Protein AF-A0A2G6SZA1-F1 (afdb_monomer)

Secondary structure (DSSP, 8-state):
-------------------------------SSSSSS---PPPPPPPHHHHHHHHHHHHHHHHHHHHHHTPPPEEEEE--TT-----EEEEEEEPPPEEEEEEEE-S-SSS-EEEEEEEEEEEEEEEESSHHHHHHPPP-GGGEEEEEEEEEEEEE-SS-EEEEEEEEEEE-TTS--EEEEEPHHHHHSPTTTS-GGGSPPPPP--

Radius of gyration: 32.8 Å; Cα contacts (8 Å, |Δi|>4): 343; chains: 1; bounding box: 54×87×88 Å

Structure (mmCIF, N/CA/C/O backbone):
data_AF-A0A2G6SZA1-F1
#
_entry.id   AF-A0A2G6SZA1-F1
#
loop_
_atom_site.group_PDB
_atom_site.id
_atom_site.type_symbol
_atom_site.label_atom_id
_atom_site.label_alt_id
_atom_site.label_comp_id
_atom_site.label_asym_id
_atom_site.label_entity_id
_atom_site.label_seq_id
_atom_site.pdbx_PDB_ins_code
_atom_site.Cartn_x
_atom_site.Cartn_y
_atom_site.Cartn_z
_atom_site.occupancy
_atom_site.B_iso_or_equiv
_atom_site.auth_seq_id
_atom_site.auth_comp_id
_atom_site.auth_asym_id
_atom_site.auth_atom_id
_atom_site.pdbx_PDB_model_num
ATOM 1 N N . MET A 1 1 ? -16.256 68.298 10.812 1.00 27.61 1 MET A N 1
ATOM 2 C CA . MET A 1 1 ? -15.999 69.488 11.655 1.00 27.61 1 MET A CA 1
ATOM 3 C C . MET A 1 1 ? -16.292 69.130 13.111 1.00 27.61 1 MET A C 1
ATOM 5 O O . MET A 1 1 ? -17.053 68.195 13.317 1.00 27.61 1 MET A O 1
ATOM 9 N N . PRO A 1 2 ? -15.573 69.730 14.071 1.00 44.62 2 PRO A N 1
ATOM 10 C CA . PRO A 1 2 ? -14.684 69.036 15.014 1.00 44.62 2 PRO A CA 1
ATOM 11 C C . PRO A 1 2 ? -15.243 68.959 16.444 1.00 44.62 2 PRO A C 1
ATOM 13 O O . PRO A 1 2 ? -16.213 69.637 16.746 1.00 44.62 2 PRO A O 1
ATOM 16 N N . ALA A 1 3 ? -14.574 68.210 17.325 1.00 38.03 3 ALA A N 1
ATOM 17 C CA . ALA A 1 3 ? -14.340 68.565 18.738 1.00 38.03 3 ALA A CA 1
ATOM 18 C C . ALA A 1 3 ? -13.504 67.436 19.372 1.00 38.03 3 ALA A C 1
ATOM 20 O O . ALA A 1 3 ? -13.953 66.303 19.470 1.00 38.03 3 ALA A O 1
ATOM 21 N N . HIS A 1 4 ? -12.196 67.625 19.525 1.00 38.88 4 HIS A N 1
ATOM 22 C CA . HIS A 1 4 ? -11.539 68.221 20.699 1.00 38.88 4 HIS A CA 1
ATOM 23 C C . HIS A 1 4 ? -11.025 67.159 21.677 1.00 38.88 4 HIS A C 1
ATOM 25 O O . HIS A 1 4 ? -11.716 66.675 22.565 1.00 38.88 4 HIS A O 1
ATOM 31 N N . SER A 1 5 ? -9.745 66.851 21.468 1.00 37.84 5 SER A N 1
ATOM 32 C CA . SER A 1 5 ? -8.804 66.410 22.489 1.00 37.84 5 SER A CA 1
ATOM 33 C C . SER A 1 5 ? -8.576 67.544 23.495 1.00 37.84 5 SER A C 1
ATOM 35 O O . SER A 1 5 ? -8.481 68.705 23.091 1.00 37.84 5 SER A O 1
ATOM 37 N N . GLY A 1 6 ? -8.465 67.217 24.783 1.00 34.84 6 GLY A N 1
ATOM 38 C CA . GLY A 1 6 ? -8.154 68.192 25.825 1.00 34.84 6 GLY A CA 1
ATOM 39 C C . GLY A 1 6 ? -7.902 67.569 27.200 1.00 34.84 6 GLY A C 1
ATOM 40 O O . GLY A 1 6 ? -8.841 67.383 27.958 1.00 34.84 6 GLY A O 1
ATOM 41 N N . ASN A 1 7 ? -6.620 67.288 27.474 1.00 35.19 7 ASN A N 1
ATOM 42 C CA . ASN A 1 7 ? -5.862 67.517 28.722 1.00 35.19 7 ASN A CA 1
ATOM 43 C C . ASN A 1 7 ? -6.462 67.088 30.085 1.00 35.19 7 ASN A C 1
ATOM 45 O O . ASN A 1 7 ? -7.456 67.639 30.529 1.00 35.19 7 ASN A O 1
ATOM 49 N N . ALA A 1 8 ? -5.868 66.103 30.785 1.00 40.34 8 ALA A N 1
ATOM 50 C CA . ALA A 1 8 ? -4.711 66.222 31.717 1.00 40.34 8 ALA A CA 1
ATOM 51 C C . ALA A 1 8 ? -5.152 66.575 33.167 1.00 40.34 8 ALA A C 1
ATOM 53 O O . ALA A 1 8 ? -6.243 67.100 33.336 1.00 40.34 8 ALA A O 1
ATOM 54 N N . PRO A 1 9 ? -4.319 66.462 34.224 1.00 49.59 9 PRO A N 1
ATOM 55 C CA . PRO A 1 9 ? -3.311 65.455 34.580 1.00 49.59 9 PRO A CA 1
ATOM 56 C C . PRO A 1 9 ? -3.374 65.013 36.077 1.00 49.59 9 PRO A C 1
ATOM 58 O O . PRO A 1 9 ? -4.057 65.601 36.902 1.00 49.59 9 PRO A O 1
ATOM 61 N N . MET A 1 10 ? -2.502 64.051 36.412 1.00 31.61 10 MET A N 1
ATOM 62 C CA . MET A 1 10 ? -1.660 63.958 37.627 1.00 31.61 10 MET A CA 1
ATOM 63 C C . MET A 1 10 ? -2.211 63.709 39.050 1.00 31.61 10 MET A C 1
ATOM 65 O O . MET A 1 10 ? -3.086 64.397 39.555 1.00 31.61 10 MET A O 1
ATOM 69 N N . ARG A 1 11 ? -1.386 62.896 39.748 1.00 34.88 11 ARG A N 1
ATOM 70 C CA . ARG A 1 11 ? -1.116 62.810 41.204 1.00 34.88 11 ARG A CA 1
ATOM 71 C C . ARG A 1 11 ? -2.189 62.115 42.050 1.00 34.88 11 ARG A C 1
ATOM 73 O O . ARG A 1 11 ? -3.367 62.242 41.800 1.00 34.88 11 ARG A O 1
ATOM 80 N N . SER A 1 12 ? -1.876 61.410 43.134 1.00 34.00 12 SER A N 1
ATOM 81 C CA . SER A 1 12 ? -0.632 60.955 43.768 1.00 34.00 12 SER A CA 1
ATOM 82 C C . SER A 1 12 ? -1.049 60.142 45.009 1.00 34.00 12 SER A C 1
ATOM 84 O O . SER A 1 12 ? -2.108 60.386 45.576 1.00 34.00 12 SER A O 1
ATOM 86 N N . THR A 1 13 ? -0.135 59.292 45.488 1.00 40.12 13 THR A N 1
ATOM 87 C CA . THR A 1 13 ? 0.068 58.895 46.903 1.00 40.12 13 THR A CA 1
ATOM 88 C C . THR A 1 13 ? -0.900 57.925 47.608 1.00 40.12 13 THR A C 1
ATOM 90 O O . THR A 1 13 ? -1.965 58.286 48.082 1.00 40.12 13 THR A O 1
ATOM 93 N N . ARG A 1 14 ? -0.396 56.686 47.749 1.00 33.25 14 ARG A N 1
ATOM 94 C CA . ARG A 1 14 ? -0.194 55.869 48.977 1.00 33.25 14 ARG A CA 1
ATOM 95 C C . ARG A 1 14 ? -1.170 56.014 50.176 1.00 33.25 14 ARG A C 1
ATOM 97 O O . ARG A 1 14 ? -1.208 57.057 50.810 1.00 33.25 14 ARG A O 1
ATOM 104 N N . ARG A 1 15 ? -1.785 54.858 50.521 1.00 37.50 15 ARG A N 1
ATOM 105 C CA . ARG A 1 15 ? -2.070 54.198 51.842 1.00 37.50 15 ARG A CA 1
ATOM 106 C C . ARG A 1 15 ? -1.621 54.932 53.131 1.00 37.50 15 ARG A C 1
ATOM 108 O O . ARG A 1 15 ? -0.552 55.535 53.069 1.00 37.50 15 ARG A O 1
ATOM 115 N N . PRO A 1 16 ? -2.230 54.713 54.334 1.00 46.69 16 PRO A N 1
ATOM 116 C CA . PRO A 1 16 ? -2.748 53.432 54.875 1.00 46.69 16 PRO A CA 1
ATOM 117 C C . PRO A 1 16 ? -4.018 53.608 55.783 1.00 46.69 16 PRO A C 1
ATOM 119 O O . PRO A 1 16 ? -4.878 54.389 55.401 1.00 46.69 16 PRO A O 1
ATOM 122 N N . PRO A 1 17 ? -4.211 52.876 56.906 1.00 53.16 17 PRO A N 1
ATOM 123 C CA . PRO A 1 17 ? -5.008 51.650 57.037 1.00 53.16 17 PRO A CA 1
ATOM 124 C C . PRO A 1 17 ? -6.225 51.820 57.983 1.00 53.16 17 PRO A C 1
ATOM 126 O O . PRO A 1 17 ? -6.378 52.867 58.592 1.00 53.16 17 PRO A O 1
ATOM 129 N N . HIS A 1 18 ? -7.073 50.790 58.117 1.00 35.56 18 HIS A N 1
ATOM 130 C CA . HIS A 1 18 ? -7.593 50.248 59.393 1.00 35.56 18 HIS A CA 1
ATOM 131 C C . HIS A 1 18 ? -8.855 49.384 59.195 1.00 35.56 18 HIS A C 1
ATOM 133 O O . HIS A 1 18 ? -9.844 49.790 58.593 1.00 35.56 18 HIS A O 1
ATOM 139 N N . SER A 1 19 ? -8.758 48.163 59.731 1.00 35.56 19 SER A N 1
ATOM 140 C CA . SER A 1 19 ? -9.790 47.326 60.364 1.00 35.56 19 SER A CA 1
ATOM 141 C C . SER A 1 19 ? -10.932 48.133 61.011 1.00 35.56 19 SER A C 1
ATOM 143 O O . SER A 1 19 ? -10.689 49.233 61.482 1.00 35.56 19 SER A O 1
ATOM 145 N N . ALA A 1 20 ? -12.160 47.666 61.223 1.00 39.06 20 ALA A N 1
ATOM 146 C CA . ALA A 1 20 ? -12.867 46.408 61.002 1.00 39.06 20 ALA A CA 1
ATOM 147 C C . ALA A 1 20 ? -14.354 46.652 61.357 1.00 39.06 20 ALA A C 1
ATOM 149 O O . ALA A 1 20 ? -14.631 47.549 62.144 1.00 39.06 20 ALA A O 1
ATOM 150 N N . LEU A 1 21 ? -15.240 45.780 60.843 1.00 38.31 21 LEU A N 1
ATOM 151 C CA . LEU A 1 21 ? -16.626 45.484 61.270 1.00 38.31 21 LEU A CA 1
ATOM 152 C C . LEU A 1 21 ? -1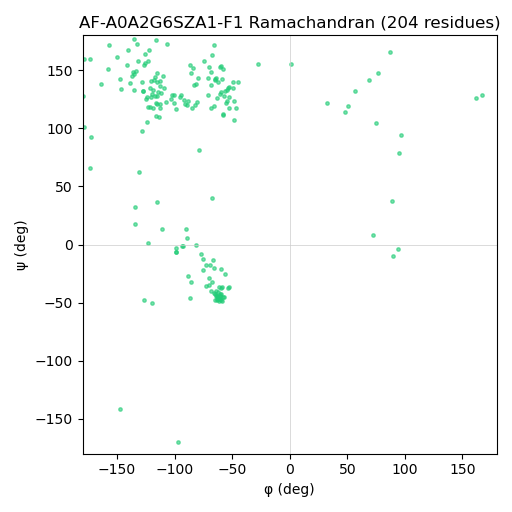7.613 46.678 61.311 1.00 38.31 21 LEU A C 1
ATOM 154 O O . LEU A 1 21 ? -17.377 47.699 61.936 1.00 38.31 21 LEU A O 1
ATOM 158 N N . THR A 1 22 ? -18.824 46.587 60.751 1.00 39.25 22 THR A N 1
ATOM 159 C CA . THR A 1 22 ? -19.964 45.914 61.405 1.00 39.25 22 THR A CA 1
ATOM 160 C C . THR A 1 22 ? -21.202 45.982 60.475 1.00 39.25 22 THR A C 1
ATOM 162 O O . THR A 1 22 ? -21.558 47.064 60.031 1.00 39.25 22 THR A O 1
ATOM 165 N N . ILE A 1 23 ? -21.820 44.818 60.211 1.00 40.03 23 ILE A N 1
ATOM 166 C CA . ILE A 1 23 ? -23.268 44.509 60.055 1.00 40.03 23 ILE A CA 1
ATOM 167 C C . ILE A 1 23 ? -24.133 45.367 59.099 1.00 40.03 23 ILE A C 1
ATOM 169 O O . ILE A 1 23 ? -24.415 46.522 59.378 1.00 40.03 23 ILE A O 1
ATOM 173 N N . ALA A 1 24 ? -24.722 44.734 58.074 1.00 40.16 24 ALA A N 1
ATOM 174 C CA . ALA A 1 24 ? -26.174 44.465 58.008 1.00 40.16 24 ALA A CA 1
ATOM 175 C C . ALA A 1 24 ? -26.621 44.031 56.599 1.00 40.16 24 ALA A C 1
ATOM 177 O O . ALA A 1 24 ? -26.377 44.685 55.593 1.00 40.16 24 ALA A O 1
ATOM 178 N N . THR A 1 25 ? -27.328 42.911 56.589 1.00 46.88 25 THR A N 1
ATOM 179 C CA . THR A 1 25 ? -28.094 42.251 55.528 1.00 46.88 25 THR A CA 1
ATOM 180 C C . THR A 1 25 ? -29.005 43.148 54.683 1.00 46.88 25 THR A C 1
ATOM 182 O O . THR A 1 25 ? -29.781 43.922 55.233 1.00 46.88 25 THR A O 1
ATOM 185 N N . THR A 1 26 ? -29.061 42.901 53.369 1.00 40.41 26 THR A N 1
ATOM 186 C CA . THR A 1 26 ? -30.326 42.799 52.606 1.00 40.41 26 THR A CA 1
ATOM 187 C C . THR A 1 26 ? -30.093 42.128 51.249 1.00 40.41 26 THR A C 1
ATOM 189 O O . THR A 1 26 ? -29.077 42.326 50.591 1.00 40.41 26 THR A O 1
ATOM 192 N N . ALA A 1 27 ? -31.020 41.245 50.894 1.00 41.78 27 ALA A N 1
ATOM 193 C CA . ALA A 1 27 ? -30.939 40.301 49.794 1.00 41.78 27 ALA A CA 1
ATOM 194 C C . ALA A 1 27 ? -31.039 40.952 48.408 1.00 41.78 27 ALA A C 1
ATOM 196 O O . ALA A 1 27 ? -31.896 41.802 48.182 1.00 41.78 27 ALA A O 1
ATOM 197 N N . VAL A 1 28 ? -30.276 40.421 47.450 1.00 43.88 28 VAL A N 1
ATOM 198 C CA . VAL A 1 28 ? -30.713 40.334 46.052 1.00 43.88 28 VAL A CA 1
ATOM 199 C C . VAL A 1 28 ? -30.516 38.888 45.608 1.00 43.88 28 VAL A C 1
ATOM 201 O O . VAL A 1 28 ? -29.414 38.441 45.294 1.00 43.88 28 VAL A O 1
ATOM 204 N N . LEU A 1 29 ? -31.617 38.136 45.658 1.00 48.47 29 LEU A N 1
ATOM 205 C CA . LEU A 1 29 ? -31.803 36.944 44.841 1.00 48.47 29 LEU A CA 1
ATOM 206 C C . LEU A 1 29 ? -31.679 37.335 43.360 1.00 48.47 29 LEU A C 1
ATOM 208 O O . LEU A 1 29 ? -32.104 38.419 42.977 1.00 48.47 29 LEU A O 1
ATOM 212 N N . ALA A 1 30 ? -31.229 36.369 42.558 1.00 46.69 30 ALA A N 1
ATOM 213 C CA . ALA A 1 30 ? -31.145 36.363 41.094 1.00 46.69 30 ALA A CA 1
ATOM 214 C C . ALA A 1 30 ? -29.794 36.786 40.498 1.00 46.69 30 ALA A C 1
ATOM 216 O O . ALA A 1 30 ? -29.644 37.879 39.972 1.00 46.69 30 ALA A O 1
ATOM 217 N N . CYS A 1 31 ? -28.836 35.851 40.508 1.00 36.78 31 CYS A N 1
ATOM 218 C CA . CYS A 1 31 ? -27.976 35.534 39.353 1.00 36.78 31 CYS A CA 1
ATOM 219 C C . CYS A 1 31 ? -27.094 34.307 39.660 1.00 36.78 31 CYS A C 1
ATOM 221 O O . CYS A 1 31 ? -25.878 34.405 39.766 1.00 36.78 31 CYS A O 1
ATOM 223 N N . ALA A 1 32 ? -27.697 33.125 39.825 1.00 45.72 32 ALA A N 1
ATOM 224 C CA . ALA A 1 32 ? -26.942 31.863 39.890 1.00 45.72 32 ALA A CA 1
ATOM 225 C C . ALA A 1 32 ? -27.553 30.745 39.022 1.00 45.72 32 ALA A C 1
ATOM 227 O O . ALA A 1 32 ? -27.226 29.577 39.197 1.00 45.72 32 ALA A O 1
ATOM 228 N N . ALA A 1 33 ? -28.421 31.093 38.064 1.00 48.50 33 ALA A N 1
ATOM 229 C CA . ALA A 1 33 ? -29.080 30.133 37.170 1.00 48.50 33 ALA A CA 1
ATOM 230 C C . ALA A 1 33 ? -28.610 30.210 35.701 1.00 48.50 33 ALA A C 1
ATOM 232 O O . ALA A 1 33 ? -29.246 29.627 34.832 1.00 48.50 33 ALA A O 1
ATOM 233 N N . LEU A 1 34 ? -27.506 30.908 35.399 1.00 44.47 34 LEU A N 1
ATOM 234 C CA . LEU A 1 34 ? -27.018 31.080 34.015 1.00 44.47 34 LEU A CA 1
ATOM 235 C C . LEU A 1 34 ? -25.578 30.596 33.770 1.00 44.47 34 LEU A C 1
ATOM 237 O O . LEU A 1 34 ? -25.109 30.639 32.639 1.00 44.47 34 LEU A O 1
ATOM 241 N N . ALA A 1 35 ? -24.889 30.053 34.780 1.00 43.38 35 ALA A N 1
ATOM 242 C CA . ALA A 1 35 ? -23.540 29.495 34.606 1.00 43.38 35 ALA A CA 1
ATOM 243 C C . ALA A 1 35 ? -23.516 27.975 34.328 1.00 43.38 35 ALA A C 1
ATOM 245 O O . ALA A 1 35 ? -22.446 27.407 34.127 1.00 43.38 35 ALA A O 1
ATOM 246 N N . ALA A 1 36 ? -24.676 27.305 34.302 1.00 43.81 36 ALA A N 1
ATOM 247 C CA . ALA A 1 36 ? -24.765 25.852 34.112 1.00 43.81 36 ALA A CA 1
ATOM 248 C C . ALA A 1 36 ? -25.093 25.405 32.671 1.00 43.81 36 ALA A C 1
ATOM 250 O O . ALA A 1 36 ? -25.035 24.212 32.396 1.00 43.81 36 ALA A O 1
ATOM 251 N N . CYS A 1 37 ? -25.401 26.322 31.743 1.00 43.19 37 CYS A N 1
ATOM 252 C CA . CYS A 1 37 ? -25.794 25.959 30.368 1.00 43.19 37 CYS A CA 1
ATOM 253 C C . CYS A 1 37 ? -24.678 26.055 29.314 1.00 43.19 37 CYS A C 1
ATOM 255 O O . CYS A 1 37 ? -24.882 25.587 28.203 1.00 43.19 37 CYS A O 1
ATOM 257 N N . ASN A 1 38 ? -23.487 26.566 29.649 1.00 44.72 38 ASN A N 1
ATOM 258 C CA . ASN A 1 38 ? -22.348 26.626 28.717 1.00 44.72 38 ASN A CA 1
ATOM 259 C C . ASN A 1 38 ? -21.168 25.764 29.172 1.00 44.72 38 ASN A C 1
ATOM 261 O O . ASN A 1 38 ? -20.003 26.109 28.972 1.00 44.72 38 ASN A O 1
ATOM 265 N N . LYS A 1 39 ? -21.454 24.605 29.771 1.00 44.44 39 LYS A N 1
ATOM 266 C CA . LYS A 1 39 ? -20.441 23.559 29.878 1.00 44.44 39 LYS A CA 1
ATOM 267 C C . LYS A 1 39 ? -20.378 22.875 28.517 1.00 44.44 39 LYS A C 1
ATOM 269 O O . LYS A 1 39 ? -20.994 21.836 28.310 1.00 44.44 39 LYS A O 1
ATOM 274 N N . THR A 1 40 ? -19.650 23.485 27.579 1.00 48.41 40 THR A N 1
ATOM 275 C CA . THR A 1 40 ? -19.033 22.725 26.491 1.00 48.41 40 THR A CA 1
ATOM 276 C C . THR A 1 40 ? -18.336 21.566 27.180 1.00 48.41 40 THR A C 1
ATOM 278 O O . THR A 1 40 ? -17.388 21.784 27.939 1.00 48.41 40 THR A O 1
ATOM 281 N N . ALA A 1 41 ? -18.901 20.366 27.047 1.00 47.91 41 ALA A N 1
ATOM 282 C CA . ALA A 1 41 ? -18.306 19.173 27.609 1.00 47.91 41 ALA A CA 1
ATOM 283 C C . ALA A 1 41 ? -16.870 19.147 27.089 1.00 47.91 41 ALA A C 1
ATOM 285 O O . ALA A 1 41 ? -16.647 19.153 25.876 1.00 47.91 41 ALA A O 1
ATOM 286 N N . ALA A 1 42 ? -15.900 19.217 28.003 1.00 57.09 42 ALA A N 1
ATOM 287 C CA . ALA A 1 42 ? -14.526 18.922 27.645 1.00 57.09 42 ALA A CA 1
ATOM 288 C C . ALA A 1 42 ? -14.543 17.579 26.896 1.00 57.09 42 ALA A C 1
ATOM 290 O O . ALA A 1 42 ? -15.326 16.709 27.302 1.00 57.09 42 ALA A O 1
ATOM 291 N N . PRO A 1 43 ? -13.753 17.410 25.818 1.00 49.34 43 PRO A N 1
ATOM 292 C CA . PRO A 1 43 ? -13.685 16.140 25.113 1.00 49.34 43 PRO A CA 1
ATOM 293 C C . PRO A 1 43 ? -13.521 15.034 26.150 1.00 49.34 43 PRO A C 1
ATOM 295 O O . PRO A 1 43 ? -12.582 15.067 26.949 1.00 49.34 43 PRO A O 1
ATOM 298 N N . SER A 1 44 ? -14.495 14.129 26.218 1.00 59.81 44 SER A N 1
ATOM 299 C CA . SER A 1 44 ? -14.449 12.996 27.134 1.00 59.81 44 SER A CA 1
ATOM 300 C C . SER A 1 44 ? -13.121 12.282 26.916 1.00 59.81 44 SER A C 1
ATOM 302 O O . SER A 1 44 ? -12.791 11.971 25.768 1.00 59.81 44 SER A O 1
ATOM 304 N N . GLN A 1 45 ? -12.349 12.068 27.989 1.00 59.31 45 GLN A N 1
ATOM 305 C CA . GLN A 1 45 ? -11.095 11.321 27.895 1.00 59.31 45 GLN A CA 1
ATOM 306 C C . GLN A 1 45 ? -11.347 10.014 27.132 1.00 59.31 45 GLN A C 1
ATOM 308 O O . GLN A 1 45 ? -12.356 9.351 27.405 1.00 59.31 45 GLN A O 1
ATOM 313 N N . PRO A 1 46 ? -10.470 9.646 26.179 1.00 72.38 46 PRO A N 1
ATOM 314 C CA . PRO A 1 46 ? -10.599 8.385 25.472 1.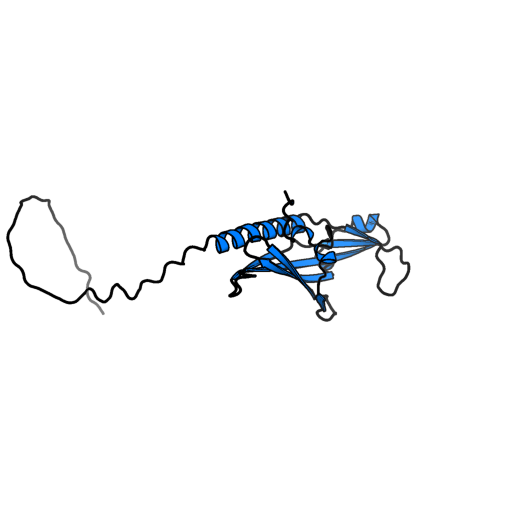00 72.38 46 PRO A CA 1
ATOM 315 C C . PRO A 1 46 ? -10.707 7.250 26.485 1.00 72.38 46 PRO A C 1
ATOM 317 O O . PRO A 1 46 ? -9.968 7.210 27.471 1.00 72.38 46 PRO A O 1
ATOM 320 N N . THR A 1 47 ? -11.630 6.318 26.255 1.00 84.88 47 THR A N 1
ATOM 321 C CA . THR A 1 47 ? -11.658 5.090 27.052 1.00 84.88 47 THR A CA 1
ATOM 322 C C . THR A 1 47 ? -10.326 4.357 26.879 1.00 84.88 47 THR A C 1
ATOM 324 O O . THR A 1 47 ? -9.677 4.482 25.839 1.00 84.88 47 THR A O 1
ATOM 327 N N . ALA A 1 48 ? -9.914 3.557 27.867 1.00 87.31 48 ALA A N 1
ATOM 328 C CA . ALA A 1 48 ? -8.681 2.770 27.757 1.00 87.31 48 ALA A CA 1
ATOM 329 C C . ALA A 1 48 ? -8.655 1.914 26.473 1.00 87.31 48 ALA A C 1
ATOM 331 O O . ALA A 1 48 ? -7.626 1.819 25.810 1.00 87.31 48 ALA A O 1
ATOM 332 N N . ALA A 1 49 ? -9.813 1.377 26.072 1.00 86.31 49 ALA A N 1
ATOM 333 C CA . ALA A 1 49 ? -9.975 0.633 24.826 1.00 86.31 49 ALA A CA 1
ATOM 334 C C . ALA A 1 49 ? -9.774 1.506 23.573 1.00 86.31 49 ALA A C 1
ATOM 336 O O . ALA A 1 49 ? -9.116 1.071 22.632 1.00 86.31 49 ALA A O 1
ATOM 337 N N . ALA A 1 50 ? -10.300 2.737 23.558 1.00 91.50 50 ALA A N 1
ATOM 338 C CA . ALA A 1 50 ? -10.083 3.673 22.455 1.00 91.50 50 ALA A CA 1
ATOM 339 C C . ALA A 1 50 ? -8.610 4.079 22.349 1.00 91.50 50 ALA A C 1
ATOM 341 O O . ALA A 1 50 ? -8.063 4.105 21.249 1.00 91.50 50 ALA A O 1
ATOM 342 N N . GLN A 1 51 ? -7.951 4.353 23.476 1.00 93.56 51 GLN A N 1
ATOM 343 C CA . GLN A 1 51 ? -6.527 4.680 23.489 1.00 93.56 51 GLN A CA 1
ATOM 344 C C . GLN A 1 51 ? -5.690 3.512 22.947 1.00 93.56 51 GLN A C 1
ATOM 346 O O . GLN A 1 51 ? -4.909 3.692 22.017 1.00 93.56 51 GLN A O 1
ATOM 351 N N . GLN A 1 52 ? -5.936 2.296 23.442 1.00 93.38 52 GLN A N 1
ATOM 352 C CA . GLN A 1 52 ? -5.263 1.088 22.969 1.00 93.38 52 GLN A CA 1
ATOM 353 C C . GLN A 1 52 ? -5.468 0.857 21.466 1.00 93.38 52 GLN A C 1
ATOM 355 O O . GLN A 1 52 ? -4.509 0.540 20.758 1.00 93.38 52 GLN A O 1
ATOM 360 N N . ALA A 1 53 ? -6.699 1.001 20.965 1.00 95.31 53 ALA A N 1
ATOM 361 C CA . ALA A 1 53 ? -6.996 0.831 19.547 1.00 95.31 53 ALA A CA 1
ATOM 362 C C . ALA A 1 53 ? -6.209 1.840 18.696 1.00 95.31 53 ALA A C 1
ATOM 364 O O . ALA A 1 53 ? -5.554 1.442 17.734 1.00 95.31 53 ALA A O 1
ATOM 365 N N . ASN A 1 54 ? -6.208 3.120 19.082 1.00 96.31 54 ASN A N 1
ATOM 366 C CA . ASN A 1 54 ? -5.481 4.171 18.367 1.00 96.31 54 ASN A CA 1
ATOM 367 C C . ASN A 1 54 ? -3.961 3.948 18.383 1.00 96.31 54 ASN A C 1
ATOM 369 O O . ASN A 1 54 ? -3.340 3.975 17.322 1.00 96.31 54 ASN A O 1
ATOM 373 N N . ASP A 1 55 ? -3.369 3.662 19.544 1.00 95.94 55 ASP A N 1
ATOM 374 C CA . ASP A 1 55 ? -1.917 3.474 19.673 1.00 95.94 55 ASP A CA 1
ATOM 375 C C . ASP A 1 55 ? -1.435 2.250 18.883 1.00 95.94 55 ASP A C 1
ATOM 377 O O . ASP A 1 55 ? -0.459 2.311 18.130 1.00 95.94 55 ASP A O 1
ATOM 381 N N . SER A 1 56 ? -2.160 1.132 18.988 1.00 96.38 56 SER A N 1
ATOM 382 C CA . SER A 1 56 ? -1.831 -0.079 18.230 1.00 96.38 56 SER A CA 1
ATOM 383 C C . SER A 1 56 ? -2.047 0.093 16.721 1.00 96.38 56 SER A C 1
ATOM 385 O O . SER A 1 56 ? -1.273 -0.451 15.932 1.00 96.38 56 SER A O 1
ATOM 387 N N . PHE A 1 57 ? -3.029 0.891 16.287 1.00 97.88 57 PHE A N 1
ATOM 388 C CA . PHE A 1 57 ? -3.220 1.194 14.865 1.00 97.88 57 PHE A CA 1
ATOM 389 C C . PHE A 1 57 ? -2.153 2.149 14.319 1.00 97.88 57 PHE A C 1
ATOM 391 O O . PHE A 1 57 ? -1.694 1.999 13.182 1.00 97.88 57 PHE A O 1
ATOM 398 N N . ALA A 1 58 ? -1.701 3.103 15.134 1.00 97.75 58 ALA A N 1
ATOM 399 C CA . ALA A 1 58 ? -0.581 3.975 14.799 1.00 97.75 58 ALA A CA 1
ATOM 400 C C . ALA A 1 58 ? 0.714 3.171 14.593 1.00 97.75 58 ALA A C 1
ATOM 402 O O . ALA A 1 58 ? 1.480 3.466 13.671 1.00 97.75 58 ALA A O 1
ATOM 403 N N . ALA A 1 59 ? 0.929 2.105 15.373 1.00 97.19 59 ALA A N 1
ATOM 404 C CA . ALA A 1 59 ? 2.048 1.186 15.169 1.00 97.19 59 ALA A CA 1
ATOM 405 C C . ALA A 1 59 ? 1.966 0.459 13.811 1.00 97.19 59 ALA A C 1
ATOM 407 O O . ALA A 1 59 ? 2.955 0.428 13.079 1.00 97.19 59 ALA A O 1
ATOM 408 N N . ILE A 1 60 ? 0.783 -0.039 13.422 1.00 97.81 60 ILE A N 1
ATOM 409 C CA . ILE A 1 60 ? 0.558 -0.651 12.094 1.00 97.81 60 ILE A CA 1
ATOM 410 C C . ILE A 1 60 ? 0.834 0.364 10.981 1.00 97.81 60 ILE A C 1
ATOM 412 O O . ILE A 1 60 ? 1.515 0.064 10.004 1.00 97.81 60 ILE A O 1
ATOM 416 N N . THR A 1 61 ? 0.348 1.593 11.142 1.00 98.06 61 THR A N 1
ATOM 417 C CA . THR A 1 61 ? 0.540 2.669 10.159 1.00 98.06 61 THR A CA 1
ATOM 418 C C . THR A 1 61 ? 2.016 3.044 10.013 1.00 98.06 61 THR A C 1
ATOM 420 O O . THR A 1 61 ? 2.500 3.264 8.900 1.00 98.06 61 THR A O 1
ATOM 423 N N . THR A 1 62 ? 2.752 3.078 11.124 1.00 98.00 62 THR A N 1
ATOM 424 C CA . THR A 1 62 ? 4.192 3.355 11.137 1.00 98.00 62 THR A CA 1
ATOM 425 C C . THR A 1 62 ? 4.963 2.256 10.413 1.00 98.00 62 THR A C 1
ATOM 427 O O . THR A 1 62 ? 5.755 2.559 9.521 1.00 98.00 62 THR A O 1
ATOM 430 N N . ALA A 1 63 ? 4.677 0.988 10.724 1.00 96.75 63 ALA A N 1
ATOM 431 C CA . ALA A 1 63 ? 5.279 -0.156 10.045 1.00 96.75 63 ALA A CA 1
ATOM 432 C C . ALA A 1 63 ? 4.967 -0.154 8.538 1.00 96.75 63 ALA A C 1
ATOM 434 O O . ALA A 1 63 ? 5.866 -0.341 7.719 1.00 96.75 63 ALA A O 1
ATOM 435 N N . CYS A 1 64 ? 3.722 0.156 8.163 1.00 96.94 64 CYS A N 1
ATOM 436 C CA . CYS A 1 64 ? 3.301 0.289 6.769 1.00 96.94 64 CYS A CA 1
ATOM 437 C C . CYS A 1 64 ? 4.108 1.372 6.047 1.00 96.94 64 CYS A C 1
ATOM 439 O O . CYS A 1 64 ? 4.662 1.138 4.975 1.00 96.94 64 CYS A O 1
ATOM 441 N N . THR A 1 65 ? 4.233 2.549 6.662 1.00 96.75 65 THR A N 1
ATOM 442 C CA . THR A 1 65 ? 4.981 3.680 6.102 1.00 96.75 65 THR A CA 1
ATOM 443 C C . THR A 1 65 ? 6.456 3.332 5.909 1.00 96.75 65 THR A C 1
ATOM 445 O O . THR A 1 65 ? 7.002 3.565 4.833 1.00 96.75 65 THR A O 1
ATOM 448 N N . GLN A 1 66 ? 7.092 2.726 6.915 1.00 95.56 66 GLN A N 1
ATOM 449 C CA . GLN A 1 66 ? 8.494 2.304 6.849 1.00 95.56 66 GLN A CA 1
ATOM 450 C C . GLN A 1 66 ? 8.721 1.248 5.765 1.00 95.56 66 GLN A C 1
ATOM 452 O O . GLN A 1 66 ? 9.644 1.373 4.964 1.00 95.56 66 GLN A O 1
ATOM 457 N N . PHE A 1 67 ? 7.847 0.244 5.693 1.00 95.19 67 PHE A N 1
ATOM 458 C CA . PHE A 1 67 ? 7.912 -0.802 4.679 1.00 95.19 67 PHE A CA 1
ATOM 459 C C . PHE A 1 67 ? 7.789 -0.231 3.262 1.00 95.19 67 PHE A C 1
ATOM 461 O O . PHE A 1 67 ? 8.561 -0.594 2.378 1.00 95.19 67 PHE A O 1
ATOM 468 N N . LEU A 1 68 ? 6.849 0.693 3.042 1.00 94.81 68 LEU A N 1
ATOM 469 C CA . LEU A 1 68 ? 6.648 1.316 1.734 1.00 94.81 68 LEU A CA 1
ATOM 470 C C . LEU A 1 68 ? 7.793 2.255 1.348 1.00 94.81 68 LEU A C 1
ATOM 472 O O . LEU A 1 68 ? 8.126 2.319 0.165 1.00 94.81 68 LEU A O 1
ATOM 476 N N . ALA A 1 69 ? 8.387 2.955 2.319 1.00 93.06 69 ALA A N 1
ATOM 477 C CA . ALA A 1 69 ? 9.551 3.814 2.115 1.00 93.06 69 ALA A CA 1
ATOM 478 C C . ALA A 1 69 ? 10.828 3.016 1.805 1.00 93.06 69 ALA A C 1
ATOM 480 O O . ALA A 1 69 ? 11.689 3.506 1.081 1.00 93.06 69 ALA A O 1
ATOM 481 N N . ALA A 1 70 ? 10.932 1.784 2.309 1.00 92.56 70 ALA A N 1
ATOM 482 C CA . ALA A 1 70 ? 12.038 0.873 2.027 1.00 92.56 70 ALA A CA 1
ATOM 483 C C . ALA A 1 70 ? 11.897 0.123 0.686 1.00 92.56 70 ALA A C 1
ATOM 485 O O . ALA A 1 70 ? 12.764 -0.680 0.344 1.00 92.56 70 ALA A O 1
ATOM 486 N N . ARG A 1 71 ? 10.815 0.338 -0.081 1.00 91.62 71 ARG A N 1
ATOM 487 C CA . ARG A 1 71 ? 10.643 -0.318 -1.385 1.00 91.62 71 ARG A CA 1
ATOM 488 C C . ARG A 1 71 ? 11.657 0.210 -2.388 1.00 91.62 71 ARG A C 1
ATOM 490 O O . ARG A 1 71 ? 11.602 1.367 -2.799 1.00 91.62 71 ARG A O 1
ATOM 497 N N . GLU A 1 72 ? 12.509 -0.686 -2.856 1.00 89.38 72 GLU A N 1
ATOM 498 C CA . GLU A 1 72 ? 13.423 -0.405 -3.952 1.00 89.38 72 GLU A CA 1
ATOM 499 C C . GLU A 1 72 ? 12.764 -0.661 -5.314 1.00 89.38 72 GLU A C 1
ATOM 501 O O . GLU A 1 72 ? 11.820 -1.449 -5.459 1.00 89.38 72 GLU A O 1
ATOM 506 N N . ALA A 1 73 ? 13.272 0.026 -6.338 1.00 92.69 73 ALA A N 1
ATOM 507 C CA . ALA A 1 73 ? 12.954 -0.329 -7.711 1.00 92.69 73 ALA A CA 1
ATOM 508 C C . ALA A 1 73 ? 13.511 -1.725 -8.020 1.00 92.69 73 ALA A C 1
ATOM 510 O O . ALA A 1 73 ? 14.601 -2.079 -7.580 1.00 92.69 73 ALA A O 1
ATOM 511 N N . HIS A 1 74 ? 12.780 -2.494 -8.813 1.00 93.06 74 HIS A N 1
ATOM 512 C CA . HIS A 1 74 ? 13.137 -3.862 -9.169 1.00 93.06 74 HIS A CA 1
ATOM 513 C C . HIS A 1 74 ? 13.169 -4.023 -10.685 1.00 93.06 74 HIS A C 1
ATOM 515 O O . HIS A 1 74 ? 12.548 -3.241 -11.413 1.00 93.06 74 HIS A O 1
ATOM 521 N N . VAL A 1 75 ? 13.928 -5.014 -11.145 1.00 94.00 75 VAL A N 1
ATOM 522 C CA . VAL A 1 75 ? 14.090 -5.343 -12.559 1.00 94.00 75 VAL A CA 1
ATOM 523 C C . VAL A 1 75 ? 13.643 -6.782 -12.754 1.00 94.00 75 VAL A C 1
ATOM 525 O O . VAL A 1 75 ? 14.233 -7.681 -12.169 1.00 94.00 75 VAL A O 1
ATOM 528 N N . ASP A 1 76 ? 12.609 -6.976 -13.565 1.00 92.12 76 ASP A N 1
ATOM 529 C CA . ASP A 1 76 ? 12.058 -8.292 -13.885 1.00 92.12 76 ASP A CA 1
ATOM 530 C C . ASP A 1 76 ? 12.003 -8.470 -15.412 1.00 92.12 76 ASP A C 1
ATOM 532 O O . ASP A 1 76 ? 11.863 -7.474 -16.141 1.00 92.12 76 ASP A O 1
ATOM 536 N N . PRO A 1 77 ? 12.044 -9.715 -15.922 1.00 91.44 77 PRO A N 1
ATOM 537 C CA . PRO A 1 77 ? 11.654 -10.001 -17.294 1.00 91.44 77 PRO A CA 1
ATOM 538 C C . PRO A 1 77 ? 10.248 -9.466 -17.566 1.00 91.44 77 PRO A C 1
ATOM 540 O O . PRO A 1 77 ? 9.326 -9.641 -16.765 1.00 91.44 77 PRO A O 1
ATOM 543 N N . PHE A 1 78 ? 10.084 -8.806 -18.704 1.00 87.06 78 PHE A N 1
ATOM 544 C CA . PHE A 1 78 ? 8.830 -8.205 -19.116 1.00 87.06 78 PHE A CA 1
ATOM 545 C C . PHE A 1 78 ? 8.315 -8.886 -20.373 1.00 87.06 78 PHE A C 1
ATOM 547 O O . PHE A 1 78 ? 9.007 -8.987 -21.382 1.00 87.06 78 PHE A O 1
ATOM 554 N N . SER A 1 79 ? 7.067 -9.325 -20.314 1.00 79.50 79 SER A N 1
ATOM 555 C CA . SER A 1 79 ? 6.332 -9.792 -21.481 1.00 79.50 79 SER A CA 1
ATOM 556 C C . SER A 1 79 ? 5.052 -8.986 -21.568 1.00 79.50 79 SER A C 1
ATOM 558 O O . SER A 1 79 ? 4.295 -8.906 -20.595 1.00 79.50 79 SER A O 1
ATOM 560 N N . GLU A 1 80 ? 4.823 -8.359 -22.718 1.00 67.69 80 GLU A N 1
ATOM 561 C CA . GLU A 1 80 ? 3.550 -7.699 -22.962 1.00 67.69 80 GLU A CA 1
ATOM 562 C C . GLU A 1 80 ? 2.420 -8.737 -22.994 1.00 67.69 80 GLU A C 1
ATOM 564 O O . GLU A 1 80 ? 2.608 -9.847 -23.508 1.00 67.69 80 GLU A O 1
ATOM 569 N N . PRO A 1 81 ? 1.234 -8.412 -22.451 1.00 63.69 81 PRO A N 1
ATOM 570 C CA . PRO A 1 81 ? 0.079 -9.292 -22.547 1.00 63.69 81 PRO A CA 1
ATOM 571 C C . PRO A 1 81 ? -0.214 -9.637 -24.013 1.00 63.69 81 PRO A C 1
ATOM 573 O O . PRO A 1 81 ? -0.452 -8.749 -24.824 1.00 63.69 81 PRO A O 1
ATOM 576 N N . GLY A 1 82 ? -0.209 -10.930 -24.347 1.00 57.91 82 GLY A N 1
ATOM 577 C CA . GLY A 1 82 ? -0.443 -11.413 -25.713 1.00 57.91 82 GLY A CA 1
ATOM 578 C C . GLY A 1 82 ? 0.819 -11.649 -26.551 1.00 57.91 82 GLY A C 1
ATOM 579 O O . GLY A 1 82 ? 0.703 -12.195 -27.646 1.00 57.91 82 GLY A O 1
ATOM 580 N N . THR A 1 83 ? 2.010 -11.337 -26.031 1.00 58.22 83 THR A N 1
ATOM 581 C CA . THR A 1 83 ? 3.285 -11.549 -26.732 1.00 58.22 83 THR A CA 1
ATOM 582 C C . THR A 1 83 ? 4.139 -12.563 -25.970 1.00 58.22 83 THR A C 1
ATOM 584 O O . THR A 1 83 ? 4.635 -12.284 -24.880 1.00 58.22 83 THR A O 1
ATOM 587 N N . GLN A 1 84 ? 4.329 -13.763 -26.530 1.00 55.44 84 GLN A N 1
ATOM 588 C CA . GLN A 1 84 ? 5.313 -14.713 -26.005 1.00 55.44 84 GLN A CA 1
ATOM 589 C C . GLN A 1 84 ? 6.709 -14.365 -26.532 1.00 55.44 84 GLN A C 1
ATOM 591 O O . GLN A 1 84 ? 6.955 -14.423 -27.733 1.00 55.44 84 GLN A O 1
ATOM 596 N N . GLY A 1 85 ? 7.640 -14.075 -25.620 1.00 58.16 85 GLY A N 1
ATOM 597 C CA . GLY A 1 85 ? 9.066 -14.256 -25.893 1.00 58.16 85 GLY A CA 1
ATOM 598 C C . GLY A 1 85 ? 9.822 -13.090 -26.529 1.00 58.16 85 GLY A C 1
ATOM 599 O O . GLY A 1 85 ? 10.744 -13.339 -27.299 1.00 58.16 85 GLY A O 1
ATOM 600 N N . SER A 1 86 ? 9.536 -11.835 -26.181 1.00 58.56 86 SER A N 1
ATOM 601 C CA . SER A 1 86 ? 10.566 -10.801 -26.329 1.00 58.56 86 SER A CA 1
ATOM 602 C C . SER A 1 86 ? 11.391 -10.767 -25.045 1.00 58.56 86 SER A C 1
ATOM 604 O O . SER A 1 86 ? 10.836 -10.626 -23.960 1.00 58.56 86 SER A O 1
ATOM 606 N N . GLY A 1 87 ? 12.713 -10.938 -25.147 1.00 75.00 87 GLY A N 1
ATOM 607 C CA . GLY A 1 87 ? 13.673 -10.869 -24.033 1.00 75.00 87 GLY A CA 1
ATOM 608 C C . GLY A 1 87 ? 13.811 -9.466 -23.430 1.00 75.00 87 GLY A C 1
ATOM 609 O O . GLY A 1 87 ? 14.914 -9.019 -23.146 1.00 75.00 87 GLY A O 1
ATOM 610 N N . THR A 1 88 ? 12.700 -8.752 -23.296 1.00 89.12 88 THR A N 1
ATOM 611 C CA . THR A 1 88 ? 12.597 -7.402 -22.768 1.00 89.12 88 THR A CA 1
ATOM 612 C C . THR A 1 88 ? 12.629 -7.459 -21.248 1.00 89.12 88 THR A C 1
ATOM 614 O O . THR A 1 88 ? 12.067 -8.354 -20.622 1.00 89.12 88 THR A O 1
ATOM 617 N N . TRP A 1 89 ? 13.271 -6.475 -20.642 1.00 94.00 89 TRP A N 1
ATOM 618 C CA . TRP A 1 89 ? 13.365 -6.312 -19.199 1.00 94.00 89 TRP A CA 1
ATOM 619 C C . TRP A 1 89 ? 12.678 -5.020 -18.795 1.00 94.00 89 TRP A C 1
ATOM 621 O O . TRP A 1 89 ? 12.753 -4.035 -19.526 1.00 94.00 89 TRP A O 1
ATOM 631 N N . ALA A 1 90 ? 12.024 -5.000 -17.636 1.00 94.44 90 ALA A N 1
ATOM 632 C CA . ALA A 1 90 ? 11.396 -3.798 -17.107 1.00 94.44 90 ALA A CA 1
ATOM 633 C C . ALA A 1 90 ? 11.992 -3.415 -15.760 1.00 94.44 90 ALA A C 1
ATOM 635 O O . ALA A 1 90 ? 11.998 -4.222 -14.835 1.00 94.44 90 ALA A O 1
ATOM 636 N N . LYS A 1 91 ? 12.391 -2.148 -15.619 1.00 96.00 91 LYS A N 1
ATOM 637 C CA . LYS A 1 91 ? 12.610 -1.529 -14.314 1.00 96.00 91 LYS A CA 1
ATOM 638 C C . LYS A 1 91 ? 11.307 -0.909 -13.839 1.00 96.00 91 LYS A C 1
ATOM 640 O O . LYS A 1 91 ? 10.775 -0.014 -14.493 1.00 96.00 91 LYS A O 1
ATOM 645 N N . THR A 1 92 ? 10.815 -1.372 -12.697 1.00 94.81 92 THR A N 1
ATOM 646 C CA . THR A 1 92 ? 9.611 -0.847 -12.051 1.00 94.81 92 THR A CA 1
ATOM 647 C C . THR A 1 92 ? 9.976 -0.249 -10.702 1.00 94.81 92 THR A C 1
ATOM 649 O O . THR A 1 92 ? 10.619 -0.892 -9.872 1.00 94.81 92 THR A O 1
ATOM 652 N N . GLY A 1 93 ? 9.557 0.988 -10.477 1.00 93.69 93 GLY A N 1
ATOM 653 C CA . GLY A 1 93 ? 9.780 1.713 -9.233 1.00 93.69 93 GLY A CA 1
ATOM 654 C C . GLY A 1 93 ? 8.510 2.375 -8.731 1.00 93.69 93 GLY A C 1
ATOM 655 O O . GLY A 1 93 ? 7.480 2.396 -9.407 1.00 93.69 93 GLY A O 1
ATOM 656 N N . TYR A 1 94 ? 8.612 2.922 -7.525 1.00 90.88 94 TYR A N 1
ATOM 657 C CA . TYR A 1 94 ? 7.487 3.492 -6.801 1.00 90.88 94 TYR A CA 1
ATOM 658 C C . TYR A 1 94 ? 7.839 4.898 -6.337 1.00 90.88 94 TYR A C 1
ATOM 660 O O . TYR A 1 94 ? 8.961 5.148 -5.896 1.00 90.88 94 TYR A O 1
ATOM 668 N N . SER A 1 95 ? 6.889 5.824 -6.428 1.00 84.44 95 SER A N 1
ATOM 669 C CA . SER A 1 95 ? 7.034 7.113 -5.753 1.00 84.44 95 SER A CA 1
ATOM 670 C C . SER A 1 95 ? 6.982 6.930 -4.231 1.00 84.44 95 SER A C 1
ATOM 672 O O . SER A 1 95 ? 6.434 5.925 -3.757 1.00 84.44 95 SER A O 1
ATOM 674 N N . PRO A 1 96 ? 7.444 7.923 -3.447 1.00 87.06 96 PRO A N 1
ATOM 675 C CA . PRO A 1 96 ? 7.099 7.999 -2.034 1.00 87.06 96 PRO A CA 1
ATOM 676 C C . PRO A 1 96 ? 5.587 7.829 -1.863 1.00 87.06 96 PRO A C 1
ATOM 678 O O . PRO A 1 96 ? 4.799 8.525 -2.511 1.00 87.06 96 PRO A O 1
ATOM 681 N N . ALA A 1 97 ? 5.193 6.847 -1.056 1.00 92.50 97 ALA A N 1
ATOM 682 C CA . ALA A 1 97 ? 3.791 6.558 -0.811 1.00 92.50 97 ALA A CA 1
ATOM 683 C C . ALA A 1 97 ? 3.257 7.486 0.282 1.00 92.50 97 ALA A C 1
ATOM 685 O O . ALA A 1 97 ? 3.905 7.680 1.311 1.00 92.50 97 ALA A O 1
ATOM 686 N N . LEU A 1 98 ? 2.055 8.024 0.084 1.00 96.00 98 LEU A N 1
ATOM 687 C CA . LEU A 1 98 ? 1.319 8.703 1.144 1.00 96.00 98 LEU A CA 1
ATOM 688 C C . LEU A 1 98 ? 0.432 7.683 1.856 1.00 96.00 98 LEU A C 1
ATOM 690 O O . LEU A 1 98 ? -0.440 7.088 1.225 1.00 96.00 98 LEU A O 1
ATOM 694 N N . VAL A 1 99 ? 0.634 7.517 3.161 1.00 97.81 99 VAL A N 1
ATOM 695 C CA . VAL A 1 99 ? -0.133 6.605 4.019 1.00 97.81 99 VAL A CA 1
ATOM 696 C C . VAL A 1 99 ? -1.051 7.427 4.921 1.00 97.81 99 VAL A C 1
ATOM 698 O O . VAL A 1 99 ? -0.584 8.297 5.652 1.00 97.81 99 VAL A O 1
ATOM 701 N N . GLN A 1 100 ? -2.358 7.178 4.857 1.00 98.31 100 GLN A N 1
ATOM 702 C CA . GLN A 1 100 ? -3.375 7.932 5.594 1.00 98.31 100 GLN A CA 1
ATOM 703 C C . GLN A 1 100 ? -4.213 6.974 6.453 1.00 98.31 100 GLN A C 1
ATOM 705 O O . GLN A 1 100 ? -5.025 6.226 5.896 1.00 98.31 100 GLN A O 1
ATOM 710 N N . PRO A 1 101 ? -4.010 6.953 7.781 1.00 98.19 101 PRO A N 1
ATOM 711 C CA . PRO A 1 101 ? -4.800 6.131 8.687 1.00 98.19 101 PRO A CA 1
ATOM 712 C C . PRO A 1 101 ? -6.115 6.811 9.081 1.00 98.19 101 PRO A C 1
ATOM 714 O O . PRO A 1 101 ? -6.203 8.034 9.170 1.00 98.19 101 PRO A O 1
ATOM 717 N N . GLU A 1 102 ? -7.118 6.002 9.396 1.00 97.75 102 GLU A N 1
ATOM 718 C CA . GLU A 1 102 ? -8.383 6.423 9.990 1.00 97.75 102 GLU A CA 1
ATOM 719 C C . GLU A 1 102 ? -8.878 5.321 10.932 1.00 97.75 102 GLU A C 1
ATOM 721 O O . GLU A 1 102 ? -8.870 4.146 10.563 1.00 97.75 102 GLU A O 1
ATOM 726 N N . VAL A 1 103 ? -9.307 5.691 12.139 1.00 97.50 103 VAL A N 1
ATOM 727 C CA . VAL A 1 103 ? -9.915 4.779 13.116 1.00 97.50 103 VAL A CA 1
ATOM 728 C C . VAL A 1 103 ? -11.283 5.323 13.488 1.00 97.50 103 VAL A C 1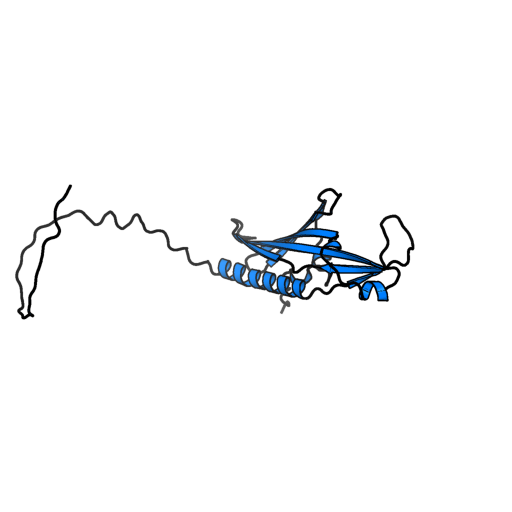
ATOM 730 O O . VAL A 1 103 ? -11.400 6.468 13.915 1.00 97.50 103 VAL A O 1
ATOM 733 N N . ASN A 1 104 ? -12.306 4.485 13.361 1.00 96.56 104 ASN A N 1
ATOM 734 C CA . ASN A 1 104 ? -13.679 4.816 13.714 1.00 96.56 104 ASN A CA 1
ATOM 735 C C . ASN A 1 104 ? -14.190 3.847 14.776 1.00 96.56 104 ASN A C 1
ATOM 737 O O . ASN A 1 104 ? -14.010 2.634 14.654 1.00 96.56 104 ASN A O 1
ATOM 741 N N . ALA A 1 105 ? -14.849 4.379 15.803 1.00 95.19 105 ALA A N 1
ATOM 742 C CA . ALA A 1 105 ? -15.608 3.562 16.741 1.00 95.19 105 ALA A CA 1
ATOM 743 C C . ALA A 1 105 ? -16.855 2.988 16.056 1.00 95.19 105 ALA A C 1
ATOM 745 O O . ALA A 1 105 ? -17.398 3.588 15.127 1.00 95.19 105 ALA A O 1
ATOM 746 N N . THR A 1 106 ? -17.322 1.842 16.533 1.00 93.31 106 THR A N 1
ATOM 747 C CA . THR A 1 106 ? -18.585 1.247 16.101 1.00 93.31 106 THR A CA 1
ATOM 748 C C . THR A 1 106 ? -19.481 0.972 17.301 1.00 93.31 106 THR A C 1
ATOM 750 O O . THR A 1 106 ? -19.031 0.939 18.445 1.00 93.31 106 THR A O 1
ATOM 753 N N . GLU A 1 107 ? -20.762 0.741 17.034 1.00 91.00 107 GLU A N 1
ATOM 754 C CA . GLU A 1 107 ? -21.736 0.335 18.052 1.00 91.00 107 GLU A CA 1
ATOM 755 C C . GLU A 1 107 ? -21.611 -1.155 18.428 1.00 91.00 107 GLU A C 1
ATOM 757 O O . GLU A 1 107 ? -22.256 -1.623 19.365 1.00 91.00 107 GLU A O 1
ATOM 762 N N . SER A 1 108 ? -20.785 -1.922 17.707 1.00 90.19 108 SER A N 1
ATOM 763 C CA . SER A 1 108 ? -20.615 -3.356 17.927 1.00 90.19 108 SER A CA 1
ATOM 764 C C . SER A 1 108 ? -19.669 -3.622 19.100 1.00 90.19 108 SER A C 1
ATOM 766 O O . SER A 1 108 ? -18.494 -3.259 19.024 1.00 90.19 108 SER A O 1
ATOM 768 N N . PRO A 1 109 ? -20.101 -4.353 20.144 1.00 86.94 109 PRO A N 1
ATOM 769 C CA . PRO A 1 109 ? -19.206 -4.757 21.227 1.00 86.94 109 PRO A CA 1
ATOM 770 C C . PRO A 1 109 ? -18.170 -5.803 20.781 1.00 86.94 109 PRO A C 1
ATOM 772 O O . PRO A 1 109 ? -17.165 -5.993 21.459 1.00 86.94 109 PRO A O 1
ATOM 775 N N . VAL A 1 110 ? -18.400 -6.482 19.650 1.00 90.00 110 VAL A N 1
ATOM 776 C CA . VAL A 1 110 ? -17.488 -7.498 19.094 1.00 90.00 110 VAL A CA 1
ATOM 777 C C . VAL A 1 110 ? -16.402 -6.859 18.228 1.00 90.00 110 VAL A C 1
ATOM 779 O O . VAL A 1 110 ? -15.283 -7.356 18.168 1.00 90.00 110 VAL A O 1
ATOM 782 N N . THR A 1 111 ? -16.720 -5.750 17.561 1.00 91.50 111 THR A N 1
ATOM 783 C CA . THR A 1 111 ? -15.793 -5.000 16.703 1.00 91.50 111 THR A CA 1
ATOM 784 C C . THR A 1 111 ? -15.835 -3.516 17.057 1.00 91.50 111 THR A C 1
ATOM 786 O O . THR A 1 111 ? -16.244 -2.707 16.221 1.00 91.50 111 THR A O 1
ATOM 789 N N . PRO A 1 112 ? -15.457 -3.131 18.288 1.00 94.88 112 PRO A N 1
ATOM 790 C CA . PRO A 1 112 ? -15.649 -1.772 18.792 1.00 94.88 112 PRO A CA 1
ATOM 791 C C . PRO A 1 112 ? -14.950 -0.696 17.960 1.00 94.88 112 PRO A C 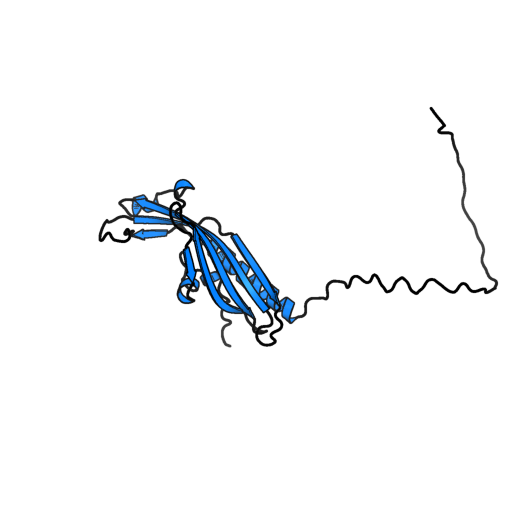1
ATOM 793 O O . PRO A 1 112 ? -15.360 0.460 18.016 1.00 94.88 112 PRO A O 1
ATOM 796 N N . PHE A 1 113 ? -13.934 -1.054 17.166 1.00 97.50 113 PHE A N 1
ATOM 797 C CA . PHE A 1 113 ? -13.296 -0.132 16.230 1.00 97.50 113 PHE A CA 1
ATOM 798 C C . PHE A 1 113 ? -13.050 -0.771 14.863 1.00 97.50 113 PHE A C 1
ATOM 800 O O . PHE A 1 113 ? -12.760 -1.964 14.745 1.00 97.50 113 PHE A O 1
ATOM 807 N N . VAL A 1 114 ? -13.117 0.063 13.828 1.00 97.94 114 VAL A N 1
ATOM 808 C CA . VAL A 1 114 ? -12.707 -0.244 12.457 1.00 97.94 114 VAL A CA 1
ATOM 809 C C . VAL A 1 114 ? -11.590 0.710 12.070 1.00 97.94 114 VAL A C 1
ATOM 811 O O . VAL A 1 114 ? -11.676 1.915 12.294 1.00 97.94 114 VAL A O 1
ATOM 814 N N . GLY A 1 115 ? -10.538 0.152 11.489 1.00 98.12 115 GLY A N 1
ATOM 815 C CA . GLY A 1 115 ? -9.374 0.874 11.008 1.00 98.12 115 GLY A CA 1
ATOM 816 C C . GLY A 1 115 ? -9.346 0.846 9.489 1.00 98.12 115 GLY A C 1
ATOM 817 O O . GLY A 1 115 ? -9.727 -0.149 8.870 1.00 98.12 115 GLY A O 1
ATOM 818 N N . LYS A 1 116 ? -8.871 1.924 8.879 1.00 98.44 116 LYS A N 1
ATOM 819 C CA . LYS A 1 116 ? -8.657 2.035 7.439 1.00 98.44 116 LYS A CA 1
ATOM 820 C C . LYS A 1 116 ? -7.302 2.676 7.186 1.00 98.44 116 LYS A C 1
ATOM 822 O O . LYS A 1 116 ? -6.983 3.695 7.788 1.00 98.44 116 LYS A O 1
ATOM 827 N N . ILE A 1 117 ? -6.521 2.096 6.283 1.00 98.56 117 ILE A N 1
ATOM 828 C CA . ILE A 1 117 ? -5.315 2.728 5.745 1.00 98.56 117 ILE A CA 1
ATOM 829 C C . ILE A 1 117 ? -5.544 2.966 4.258 1.00 98.56 117 ILE A C 1
ATOM 831 O O . ILE A 1 117 ? -5.783 2.024 3.502 1.00 98.56 117 ILE A O 1
ATOM 835 N N . VAL A 1 118 ? -5.467 4.229 3.842 1.00 98.25 118 VAL A N 1
ATOM 836 C CA . VAL A 1 118 ? -5.446 4.621 2.431 1.00 98.25 118 VAL A CA 1
ATOM 837 C C . VAL A 1 118 ? -4.007 4.912 2.033 1.00 98.25 118 VAL A C 1
ATOM 839 O O . VAL A 1 118 ? -3.354 5.774 2.617 1.00 98.25 118 VAL A O 1
ATOM 842 N N . ILE A 1 119 ? -3.514 4.193 1.032 1.00 97.19 119 IL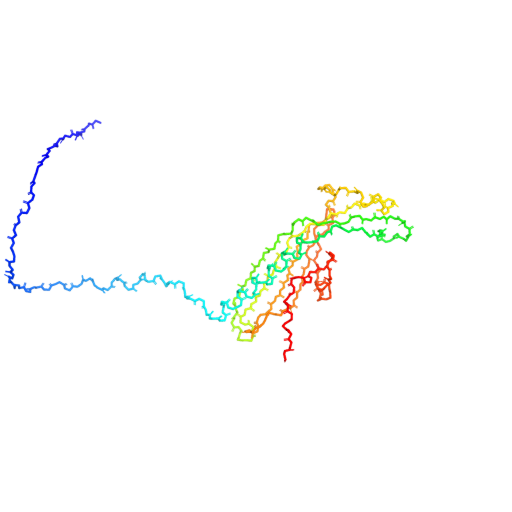E A N 1
ATOM 843 C CA . ILE A 1 119 ? -2.158 4.316 0.506 1.00 97.19 119 ILE A CA 1
ATOM 844 C C . ILE A 1 119 ? -2.265 4.867 -0.906 1.00 97.19 119 ILE A C 1
ATOM 846 O O . ILE A 1 119 ? -2.832 4.214 -1.782 1.00 97.19 119 ILE A O 1
ATOM 850 N N . LYS A 1 120 ? -1.707 6.051 -1.140 1.00 95.19 120 LYS A N 1
ATOM 851 C CA . LYS A 1 120 ? -1.529 6.590 -2.491 1.00 95.19 120 LYS A CA 1
ATOM 852 C C . LYS A 1 120 ? -0.099 6.328 -2.919 1.00 95.19 120 LYS A C 1
ATOM 854 O O . LYS A 1 120 ? 0.829 6.842 -2.295 1.00 95.19 120 LYS A O 1
ATOM 859 N N . ASP A 1 121 ? 0.072 5.527 -3.960 1.00 90.19 121 ASP A N 1
ATOM 860 C CA . ASP A 1 121 ? 1.374 5.231 -4.535 1.00 90.19 121 ASP A CA 1
ATOM 861 C C . ASP A 1 121 ? 1.319 5.271 -6.062 1.00 90.19 121 ASP A C 1
ATOM 863 O O . ASP A 1 121 ? 0.323 4.914 -6.691 1.00 90.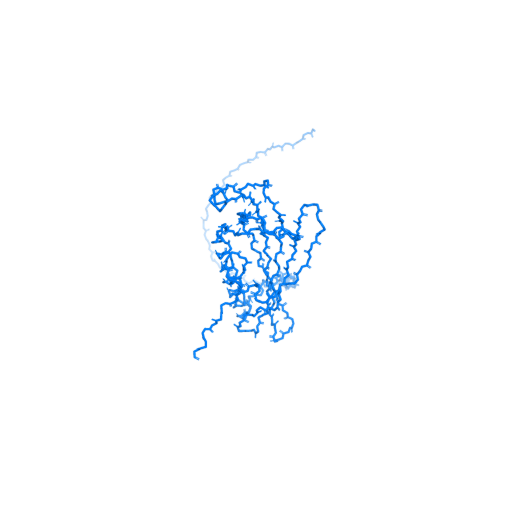19 121 ASP A O 1
ATOM 867 N N . ASN A 1 122 ? 2.409 5.725 -6.667 1.00 89.94 122 ASN A N 1
ATOM 868 C CA . ASN A 1 122 ? 2.530 5.773 -8.113 1.00 89.94 122 ASN A CA 1
ATOM 869 C C . ASN A 1 122 ? 3.522 4.714 -8.556 1.00 89.94 122 ASN A C 1
ATOM 871 O O . ASN A 1 122 ? 4.595 4.578 -7.966 1.00 89.94 122 ASN A O 1
ATOM 875 N N . GLU A 1 123 ? 3.163 3.978 -9.599 1.00 91.44 123 GLU A N 1
ATOM 876 C CA . GLU A 1 123 ? 4.046 3.009 -10.232 1.00 91.44 123 GLU A CA 1
ATOM 877 C C . GLU A 1 123 ? 4.633 3.639 -11.489 1.00 91.44 123 GLU A C 1
ATOM 879 O O . GLU A 1 123 ? 3.895 4.151 -12.333 1.00 91.44 123 GLU A O 1
ATOM 884 N N . ALA A 1 124 ? 5.955 3.596 -11.617 1.00 93.12 124 ALA A N 1
ATOM 885 C CA . ALA A 1 124 ? 6.662 3.990 -12.825 1.00 93.12 124 ALA A CA 1
ATOM 886 C C . ALA A 1 124 ? 7.368 2.776 -13.425 1.00 93.12 124 ALA A C 1
ATOM 888 O O . ALA A 1 124 ? 7.943 1.971 -12.688 1.00 93.12 124 ALA A O 1
ATOM 889 N N . ARG A 1 125 ? 7.341 2.650 -14.753 1.00 94.00 125 ARG A N 1
ATOM 890 C CA . ARG A 1 125 ? 7.958 1.533 -15.466 1.00 94.00 125 ARG A CA 1
ATOM 891 C C . ARG A 1 125 ? 8.671 2.001 -16.724 1.00 94.00 125 ARG A C 1
ATOM 893 O O . ARG A 1 125 ? 8.153 2.821 -17.473 1.00 94.00 125 ARG A O 1
ATOM 900 N N . ALA A 1 126 ? 9.840 1.426 -16.963 1.00 94.81 126 ALA A N 1
ATOM 901 C CA . ALA A 1 126 ? 10.598 1.589 -18.193 1.00 94.81 126 ALA A CA 1
ATOM 902 C C . ALA A 1 126 ? 11.114 0.229 -18.663 1.00 94.81 126 ALA A C 1
ATOM 904 O O . ALA A 1 126 ? 11.439 -0.618 -17.830 1.00 94.81 126 ALA A O 1
ATOM 905 N N . THR A 1 127 ? 11.203 0.026 -19.974 1.00 94.25 127 THR A N 1
ATOM 906 C CA . THR A 1 127 ? 11.638 -1.240 -20.576 1.00 94.25 127 THR A CA 1
ATOM 907 C C . THR A 1 127 ? 12.944 -1.083 -21.347 1.00 94.25 127 THR A C 1
ATOM 909 O O . THR A 1 127 ? 13.175 -0.040 -21.954 1.00 94.25 127 THR A O 1
ATOM 912 N N . ALA A 1 128 ? 13.767 -2.129 -21.372 1.00 94.06 128 ALA A N 1
ATOM 913 C CA . ALA A 1 128 ? 14.980 -2.221 -22.184 1.00 94.06 128 ALA A CA 1
ATOM 914 C C . ALA A 1 128 ? 15.154 -3.624 -22.783 1.00 94.06 128 ALA A C 1
ATOM 916 O O . ALA A 1 128 ? 14.470 -4.569 -22.385 1.00 94.06 128 ALA A O 1
ATOM 917 N N . ALA A 1 129 ? 16.075 -3.761 -23.738 1.00 92.81 129 ALA A N 1
ATOM 918 C CA . ALA A 1 129 ? 16.365 -5.035 -24.391 1.00 92.81 129 ALA A CA 1
ATOM 919 C C . ALA A 1 129 ? 17.183 -5.987 -23.503 1.00 92.81 129 ALA A C 1
ATOM 921 O O . ALA A 1 129 ? 17.147 -7.195 -23.709 1.00 92.81 129 ALA A O 1
ATOM 922 N N . THR A 1 130 ? 17.908 -5.465 -22.510 1.00 92.25 130 THR A N 1
ATOM 923 C CA . THR A 1 130 ? 18.715 -6.267 -21.582 1.00 92.25 130 THR A CA 1
ATOM 924 C C . THR A 1 130 ? 18.468 -5.887 -20.122 1.00 92.25 130 THR A C 1
ATOM 926 O O . THR A 1 130 ? 18.055 -4.767 -19.809 1.00 92.25 130 THR A O 1
ATOM 929 N N . GLU A 1 131 ? 18.769 -6.809 -19.204 1.00 93.94 131 GLU A N 1
ATOM 930 C CA . GLU A 1 131 ? 18.668 -6.568 -17.759 1.00 93.94 131 GLU A CA 1
ATOM 931 C C . GLU A 1 131 ? 19.581 -5.418 -17.310 1.00 93.94 131 GLU A C 1
ATOM 933 O O . GLU A 1 131 ? 19.175 -4.556 -16.529 1.00 93.94 131 GLU A O 1
ATOM 938 N N . ALA A 1 132 ? 20.814 -5.382 -17.828 1.00 95.25 132 ALA A N 1
ATOM 939 C CA . ALA A 1 132 ? 21.810 -4.377 -17.467 1.00 95.25 132 ALA A CA 1
ATOM 940 C C . ALA A 1 132 ? 21.364 -2.965 -17.870 1.00 95.25 132 ALA A C 1
ATOM 942 O O . ALA A 1 132 ? 21.454 -2.034 -17.065 1.00 95.25 132 ALA A O 1
ATOM 943 N N . GLU A 1 133 ? 20.825 -2.817 -19.083 1.00 95.69 133 GLU A N 1
ATOM 944 C CA . GLU A 1 133 ? 20.242 -1.556 -19.542 1.00 95.69 133 GLU A CA 1
ATOM 945 C C . GLU A 1 133 ? 19.042 -1.168 -18.681 1.00 95.69 133 GLU A C 1
ATOM 947 O O . GLU A 1 133 ? 18.995 -0.038 -18.201 1.00 95.69 133 GLU A O 1
ATOM 952 N N . ALA A 1 134 ? 18.120 -2.101 -18.405 1.00 96.06 134 ALA A N 1
ATOM 953 C CA . ALA A 1 134 ? 16.962 -1.833 -17.555 1.00 96.06 134 ALA A CA 1
ATOM 954 C C . ALA A 1 134 ? 17.390 -1.341 -16.165 1.00 96.06 134 ALA A C 1
ATOM 956 O O . ALA A 1 134 ? 16.877 -0.332 -15.679 1.00 96.06 134 ALA A O 1
ATOM 957 N N . LYS A 1 135 ? 18.383 -1.989 -15.541 1.00 95.94 135 LYS A N 1
ATOM 958 C CA . LYS A 1 135 ? 18.925 -1.601 -14.231 1.00 95.94 135 LYS A CA 1
ATOM 959 C C . LYS A 1 135 ? 19.503 -0.184 -14.233 1.00 95.94 135 LYS A C 1
ATOM 961 O O . LYS A 1 135 ? 19.301 0.544 -13.253 1.00 95.94 135 LYS A O 1
ATOM 966 N N . ALA A 1 136 ? 20.154 0.217 -15.325 1.00 96.31 136 ALA A N 1
ATOM 967 C CA . ALA A 1 136 ? 20.746 1.541 -15.498 1.00 96.31 136 ALA A CA 1
ATOM 968 C C . ALA A 1 136 ? 19.714 2.666 -15.711 1.00 96.31 136 ALA A C 1
ATOM 970 O O . ALA A 1 136 ? 20.046 3.832 -15.493 1.00 96.31 136 ALA A O 1
ATOM 971 N N . ILE A 1 137 ? 18.462 2.355 -16.075 1.00 95.88 137 ILE A N 1
ATOM 972 C CA . ILE A 1 137 ? 17.431 3.379 -16.307 1.00 95.88 137 ILE A CA 1
ATOM 973 C C . ILE A 1 137 ? 17.186 4.205 -15.038 1.00 95.88 137 ILE A C 1
ATOM 975 O O . ILE A 1 137 ? 16.895 3.674 -13.962 1.00 95.88 137 ILE A O 1
ATOM 979 N N . THR A 1 138 ? 17.223 5.530 -15.164 1.00 95.62 138 THR A N 1
ATOM 980 C CA . THR A 1 138 ? 16.652 6.436 -14.162 1.00 95.62 138 THR A CA 1
ATOM 981 C C . THR A 1 138 ? 15.164 6.617 -14.443 1.00 95.62 138 THR A C 1
ATOM 983 O O . THR A 1 138 ? 14.785 7.131 -15.494 1.00 95.62 138 THR A O 1
ATOM 986 N N . LEU A 1 139 ? 14.307 6.202 -13.507 1.00 93.94 139 LEU A N 1
ATOM 987 C CA . LEU A 1 139 ? 12.869 6.433 -13.622 1.00 93.94 139 LEU A CA 1
ATOM 988 C C . LEU A 1 139 ? 12.570 7.921 -13.413 1.00 93.94 139 LEU A C 1
ATOM 990 O O . LEU A 1 139 ? 12.997 8.531 -12.437 1.00 93.94 139 LEU A O 1
ATOM 994 N N . THR A 1 140 ? 11.820 8.487 -14.347 1.00 90.94 140 THR A N 1
ATOM 995 C CA . THR A 1 140 ? 11.401 9.897 -14.374 1.00 90.94 140 THR A CA 1
ATOM 996 C C . THR A 1 140 ? 9.874 9.980 -14.409 1.00 90.94 140 THR A C 1
ATOM 998 O O . THR A 1 140 ? 9.227 8.971 -14.697 1.00 90.94 140 THR A O 1
ATOM 1001 N N . PRO A 1 141 ? 9.260 11.158 -14.191 1.00 88.94 141 PRO A N 1
ATOM 1002 C CA . PRO A 1 141 ? 7.805 11.306 -14.279 1.00 88.94 141 PRO A CA 1
ATOM 1003 C C . PRO A 1 141 ? 7.191 10.868 -15.619 1.00 88.94 141 PRO A C 1
ATOM 1005 O O . PRO A 1 141 ? 6.036 10.457 -15.643 1.00 88.94 141 PRO A O 1
ATOM 1008 N N . ALA A 1 142 ? 7.954 10.890 -16.720 1.00 89.81 142 ALA A N 1
ATOM 1009 C CA . ALA A 1 142 ? 7.500 10.397 -18.025 1.00 89.81 142 ALA A CA 1
ATOM 1010 C C . ALA A 1 142 ? 7.247 8.877 -18.050 1.00 89.81 142 ALA A C 1
ATOM 1012 O O . ALA A 1 142 ? 6.521 8.387 -18.905 1.00 89.81 142 ALA A O 1
ATOM 1013 N N . HIS A 1 143 ? 7.824 8.140 -17.099 1.00 93.00 143 HIS A N 1
ATOM 1014 C CA . HIS A 1 143 ? 7.656 6.697 -16.948 1.00 93.00 143 HIS A CA 1
ATOM 1015 C C . HIS A 1 143 ? 6.460 6.324 -16.062 1.00 93.00 143 HIS A C 1
ATOM 1017 O O . HIS A 1 143 ? 6.307 5.151 -15.721 1.00 93.00 143 HIS A O 1
ATOM 1023 N N . LEU A 1 144 ? 5.647 7.296 -15.625 1.00 91.38 144 LEU A N 1
ATOM 1024 C CA . LEU A 1 144 ? 4.469 7.037 -14.800 1.00 91.38 144 LEU A CA 1
ATOM 1025 C C . LEU A 1 144 ? 3.522 6.080 -15.534 1.00 91.38 144 LEU A C 1
ATOM 1027 O O . LEU A 1 144 ? 2.913 6.435 -16.539 1.00 91.38 144 LEU A O 1
ATOM 1031 N N . LEU A 1 145 ? 3.384 4.874 -14.992 1.00 90.06 145 LEU A N 1
ATOM 1032 C CA . LEU A 1 145 ? 2.521 3.834 -15.531 1.00 90.06 145 LEU A CA 1
ATOM 1033 C C . LEU A 1 145 ? 1.100 3.989 -14.991 1.00 90.06 145 LEU A C 1
ATOM 1035 O O . LEU A 1 145 ? 0.126 3.911 -15.737 1.00 90.06 145 LEU A O 1
ATOM 1039 N N . SER A 1 146 ? 0.972 4.200 -13.680 1.00 89.75 146 SER A N 1
ATOM 1040 C CA . SER A 1 146 ? -0.334 4.391 -13.056 1.00 89.75 146 SER A CA 1
ATOM 1041 C C . SER A 1 146 ? -0.264 5.129 -11.725 1.00 89.75 146 SER A C 1
ATOM 1043 O O . SER A 1 146 ? 0.707 5.011 -10.974 1.00 89.75 146 SER A O 1
ATOM 1045 N N . ASN A 1 147 ? -1.346 5.848 -11.420 1.00 91.69 147 ASN A N 1
ATOM 1046 C CA . ASN A 1 147 ? -1.641 6.312 -10.069 1.00 91.69 147 ASN A CA 1
ATOM 1047 C C . ASN A 1 147 ? -2.509 5.255 -9.393 1.00 91.69 147 ASN A C 1
ATOM 1049 O O . ASN A 1 147 ? -3.569 4.893 -9.918 1.00 91.69 147 ASN A O 1
ATOM 1053 N N . ARG A 1 148 ? -2.080 4.754 -8.238 1.00 93.25 148 ARG A N 1
ATOM 1054 C CA . ARG A 1 148 ? -2.784 3.690 -7.529 1.00 93.25 148 ARG A CA 1
ATOM 1055 C C . ARG A 1 148 ? -3.195 4.171 -6.146 1.00 93.25 148 ARG A C 1
ATOM 1057 O O . ARG A 1 148 ? -2.492 4.920 -5.471 1.00 93.25 148 ARG A O 1
ATOM 1064 N N . THR A 1 149 ? -4.390 3.772 -5.735 1.00 95.81 149 THR A N 1
ATOM 1065 C CA . THR A 1 149 ? -4.881 3.968 -4.372 1.00 95.81 149 THR A CA 1
ATOM 1066 C C . THR A 1 149 ? -5.259 2.614 -3.806 1.00 95.81 149 THR A C 1
ATOM 1068 O O . THR A 1 149 ? -6.146 1.951 -4.340 1.00 95.81 149 THR A O 1
ATOM 1071 N N . HIS A 1 150 ? -4.591 2.210 -2.734 1.00 96.38 150 HIS A N 1
ATOM 1072 C CA . HIS A 1 150 ? -4.900 0.993 -1.999 1.00 96.38 150 HIS A CA 1
ATOM 1073 C C . HIS A 1 150 ? -5.669 1.374 -0.737 1.00 96.38 150 HIS A C 1
ATOM 1075 O O . HIS A 1 150 ? -5.240 2.251 0.007 1.00 96.38 150 HIS A O 1
ATOM 1081 N N . THR A 1 151 ? -6.806 0.735 -0.501 1.00 98.00 151 THR A N 1
ATOM 1082 C CA . THR A 1 151 ? -7.572 0.865 0.740 1.00 98.00 151 THR A CA 1
ATOM 1083 C C . THR A 1 151 ? -7.514 -0.470 1.450 1.00 98.00 151 THR A C 1
ATOM 1085 O O . THR A 1 151 ? -7.930 -1.473 0.876 1.00 98.00 151 THR A O 1
ATOM 1088 N N . LEU A 1 152 ? -6.987 -0.490 2.670 1.00 98.25 152 LEU A N 1
ATOM 1089 C CA . LEU A 1 152 ? -6.920 -1.673 3.524 1.00 98.25 152 LEU A CA 1
ATOM 1090 C C . LEU A 1 152 ? -7.812 -1.445 4.743 1.00 98.25 152 LEU A C 1
ATOM 1092 O O . LEU A 1 152 ? -7.724 -0.385 5.366 1.00 98.25 152 LEU A O 1
ATOM 1096 N N . VAL A 1 153 ? -8.667 -2.414 5.074 1.00 98.19 153 VAL A N 1
ATOM 1097 C CA . VAL A 1 153 ? -9.622 -2.310 6.188 1.00 98.19 153 VAL A CA 1
ATOM 1098 C C . VAL A 1 153 ? -9.333 -3.367 7.242 1.00 98.19 153 VAL A C 1
ATOM 1100 O O . VAL A 1 153 ? -9.012 -4.519 6.935 1.00 98.19 153 VAL A O 1
ATOM 1103 N N . TYR A 1 154 ? -9.486 -2.959 8.498 1.00 98.19 154 TYR A N 1
ATOM 1104 C CA . TYR A 1 154 ? -9.172 -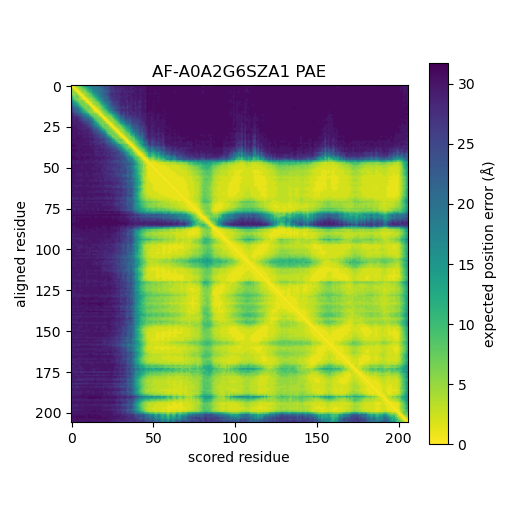3.744 9.679 1.00 98.19 154 TYR A CA 1
ATOM 1105 C C . TYR A 1 154 ? -10.309 -3.653 10.695 1.00 98.19 154 TYR A C 1
ATOM 1107 O O . TYR A 1 154 ? -10.963 -2.620 10.820 1.00 98.19 154 TYR A O 1
ATOM 1115 N N . SER A 1 155 ? -10.501 -4.709 11.476 1.00 97.50 155 SER A N 1
ATOM 1116 C CA . SER A 1 155 ? -11.376 -4.703 12.651 1.00 97.50 155 SER A CA 1
ATOM 1117 C C . SER A 1 155 ? -10.551 -4.854 13.920 1.00 97.50 155 SER A C 1
ATOM 1119 O O . SER A 1 155 ? -9.640 -5.684 13.950 1.00 97.50 155 SER A O 1
ATOM 1121 N N . PHE A 1 156 ? -10.911 -4.138 14.977 1.00 96.62 156 PHE A N 1
ATOM 1122 C CA . PHE A 1 156 ? -10.368 -4.346 16.313 1.00 96.62 156 PHE A CA 1
ATOM 1123 C C . PHE A 1 156 ? -11.388 -5.090 17.168 1.00 96.62 156 PHE A C 1
ATOM 1125 O O . PHE A 1 156 ? -12.514 -4.620 17.305 1.00 96.62 156 PHE A O 1
ATOM 1132 N N . ASP A 1 157 ? -11.002 -6.223 17.755 1.00 92.50 157 ASP A N 1
ATOM 1133 C CA . ASP A 1 157 ? -11.885 -7.074 18.576 1.00 92.50 157 ASP A CA 1
ATOM 1134 C C . ASP A 1 157 ? -11.882 -6.709 20.076 1.00 92.50 157 ASP A C 1
ATOM 1136 O O . ASP A 1 157 ? -12.319 -7.483 20.926 1.00 92.50 157 ASP A O 1
ATOM 1140 N N . GLY A 1 158 ? -11.339 -5.537 20.418 1.00 90.19 158 GLY A N 1
ATOM 1141 C CA . GLY A 1 158 ? -11.076 -5.128 21.799 1.00 90.19 158 GLY A CA 1
ATOM 1142 C C . GLY A 1 158 ? -9.692 -5.540 22.309 1.00 90.19 158 GLY A C 1
ATOM 1143 O O . GLY A 1 158 ? -9.283 -5.079 23.373 1.00 90.19 158 GLY A O 1
ATOM 1144 N N . LYS A 1 159 ? -8.954 -6.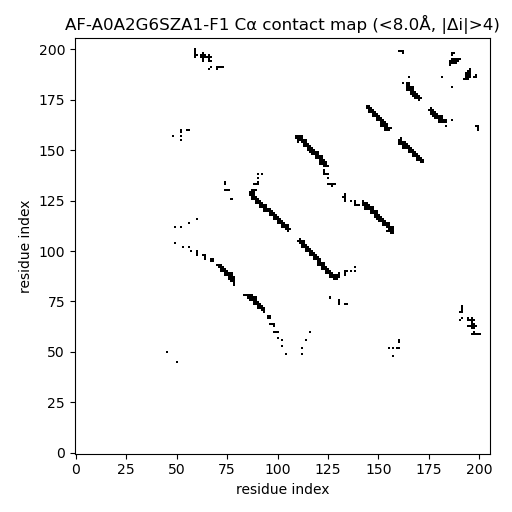377 21.567 1.00 91.00 159 LYS A N 1
ATOM 1145 C CA . LYS A 1 159 ? -7.603 -6.826 21.935 1.00 91.00 159 LYS A CA 1
ATOM 1146 C C . LYS A 1 159 ? -6.592 -6.583 20.823 1.00 91.00 159 LYS A C 1
ATOM 1148 O O . LYS A 1 159 ? -5.518 -6.048 21.089 1.00 91.00 159 LYS A O 1
ATOM 1153 N N . GLN A 1 160 ? -6.934 -6.958 19.595 1.00 94.31 160 GLN A N 1
ATOM 1154 C CA . GLN A 1 160 ? -6.024 -6.929 18.454 1.00 94.31 160 GLN A CA 1
ATOM 1155 C C . GLN A 1 160 ? -6.717 -6.492 17.165 1.00 94.31 160 GLN A C 1
ATOM 1157 O O . GLN A 1 160 ? -7.920 -6.680 16.968 1.00 94.31 160 GLN A O 1
ATOM 1162 N N . TRP A 1 161 ? -5.915 -5.937 16.258 1.00 97.12 161 TRP A N 1
ATOM 1163 C CA . TRP A 1 161 ? -6.327 -5.625 14.897 1.00 97.12 161 TRP A CA 1
ATOM 1164 C C . TRP A 1 161 ? -6.265 -6.869 14.017 1.00 97.12 161 TRP A C 1
ATOM 1166 O O . TRP A 1 161 ? -5.302 -7.630 14.060 1.00 97.12 161 TRP A O 1
ATOM 1176 N N . ARG A 1 162 ? -7.274 -7.043 13.167 1.00 96.50 162 ARG A N 1
ATOM 1177 C CA . ARG A 1 162 ? -7.329 -8.100 12.155 1.00 96.50 162 ARG A CA 1
ATOM 1178 C C . ARG A 1 162 ? -7.613 -7.478 10.803 1.00 96.50 162 ARG A C 1
ATOM 1180 O O . ARG A 1 162 ? -8.518 -6.654 10.692 1.00 96.50 162 ARG A O 1
ATOM 1187 N N . TRP A 1 163 ? -6.846 -7.866 9.790 1.00 96.38 163 TRP A N 1
ATOM 1188 C CA . TRP A 1 163 ? -7.157 -7.516 8.407 1.00 96.38 163 TRP A CA 1
ATOM 1189 C C . TRP A 1 163 ? -8.502 -8.131 8.004 1.00 96.38 163 TRP A C 1
ATOM 1191 O O . TRP A 1 163 ? -8.795 -9.264 8.386 1.00 96.38 163 TRP A O 1
ATOM 1201 N N . GLN A 1 164 ? -9.307 -7.377 7.258 1.00 96.50 164 GLN A N 1
ATOM 1202 C CA . GLN A 1 164 ? -10.637 -7.797 6.813 1.00 96.50 164 GLN A CA 1
ATOM 1203 C C . GLN A 1 164 ? -10.743 -7.838 5.293 1.00 96.50 164 GLN A C 1
ATOM 1205 O O . GLN A 1 164 ? -11.208 -8.823 4.725 1.00 96.50 164 GLN A O 1
ATOM 1210 N N . ASN A 1 165 ? -10.334 -6.760 4.626 1.00 96.69 165 ASN A N 1
ATOM 1211 C CA . ASN A 1 165 ? -10.367 -6.677 3.174 1.00 96.69 165 ASN A CA 1
ATOM 1212 C C . ASN A 1 165 ? -9.359 -5.647 2.649 1.00 96.69 165 ASN A C 1
ATOM 1214 O O . ASN A 1 165 ? -8.742 -4.884 3.403 1.00 96.69 165 ASN A O 1
ATOM 1218 N N . GLY A 1 166 ? -9.204 -5.629 1.329 1.00 97.06 166 GLY A N 1
ATOM 1219 C CA . GLY A 1 166 ? -8.480 -4.580 0.643 1.00 97.06 166 GLY A CA 1
ATOM 1220 C C . GLY A 1 166 ? -9.007 -4.343 -0.763 1.00 97.06 166 GLY A C 1
ATOM 1221 O O . GLY A 1 166 ? -9.681 -5.187 -1.354 1.00 97.06 166 GLY A O 1
ATOM 1222 N N . GLN A 1 167 ? -8.684 -3.180 -1.309 1.00 97.75 167 GLN A N 1
ATOM 1223 C CA . GLN A 1 167 ? -9.059 -2.785 -2.658 1.00 97.75 167 GLN A CA 1
ATOM 1224 C C . GLN A 1 167 ? -7.977 -1.902 -3.270 1.00 97.75 167 GLN A C 1
ATOM 1226 O O . GLN A 1 167 ? -7.410 -1.052 -2.588 1.00 97.75 167 GLN A O 1
ATOM 1231 N N . ARG A 1 168 ? -7.724 -2.072 -4.566 1.00 96.12 168 ARG A N 1
ATOM 1232 C CA . ARG A 1 168 ? -6.852 -1.223 -5.372 1.00 96.12 168 ARG A CA 1
ATOM 1233 C C . ARG A 1 168 ? -7.665 -0.533 -6.457 1.00 96.12 168 ARG A C 1
ATOM 1235 O O . ARG A 1 168 ? -8.268 -1.197 -7.295 1.00 96.12 168 ARG A O 1
ATOM 1242 N N . LEU A 1 169 ? -7.631 0.791 -6.457 1.00 95.75 169 LEU A N 1
ATOM 1243 C CA . LEU A 1 169 ? -8.023 1.622 -7.588 1.00 95.75 169 LEU A CA 1
ATOM 1244 C C . LEU A 1 169 ? -6.771 1.950 -8.402 1.00 95.75 169 LEU A C 1
ATOM 1246 O O . LEU A 1 169 ? -5.791 2.442 -7.846 1.00 95.75 169 LEU A O 1
ATOM 1250 N N . THR A 1 170 ? -6.811 1.716 -9.707 1.00 94.31 170 THR A N 1
ATOM 1251 C CA . THR A 1 170 ? -5.729 2.025 -10.642 1.00 94.31 170 THR A CA 1
ATOM 1252 C C . THR A 1 170 ? -6.237 2.993 -11.698 1.00 94.31 170 THR A C 1
ATOM 1254 O O . THR A 1 170 ? -7.233 2.717 -12.362 1.00 94.31 170 THR A O 1
ATOM 1257 N N . LYS A 1 171 ? -5.522 4.107 -11.868 1.00 92.69 171 LYS A N 1
ATOM 1258 C CA . LYS A 1 171 ? -5.738 5.072 -12.947 1.00 92.69 171 LYS A CA 1
ATOM 1259 C C . LYS A 1 171 ? -4.528 5.065 -13.865 1.00 92.69 171 LYS A C 1
ATOM 1261 O O . LYS A 1 171 ? -3.450 5.511 -13.460 1.00 92.69 171 LYS A O 1
ATOM 1266 N N . ALA A 1 172 ? -4.701 4.538 -15.071 1.00 89.94 172 ALA A N 1
ATOM 1267 C CA . ALA A 1 172 ? -3.659 4.471 -16.088 1.00 89.94 172 ALA A CA 1
ATOM 1268 C C . ALA A 1 172 ? -4.028 5.383 -17.273 1.00 89.94 172 ALA A C 1
ATOM 1270 O O . ALA A 1 172 ? -5.191 5.390 -17.686 1.00 89.94 172 ALA A O 1
ATOM 1271 N N . PRO A 1 173 ? -3.082 6.166 -17.824 1.00 84.06 173 PRO A N 1
ATOM 1272 C CA . PRO A 1 173 ? -3.354 7.019 -18.978 1.00 84.06 173 PRO A CA 1
ATOM 1273 C C . PRO A 1 173 ? -3.945 6.231 -20.156 1.00 84.06 173 PRO A C 1
ATOM 1275 O O . PRO A 1 173 ? -3.440 5.170 -20.516 1.00 84.06 173 PRO A O 1
ATOM 1278 N N . GLY A 1 174 ? -5.016 6.753 -20.758 1.00 86.38 174 GLY A N 1
ATOM 1279 C CA . GLY A 1 174 ? -5.674 6.127 -21.912 1.00 86.38 174 GLY A CA 1
ATOM 1280 C C . GLY A 1 174 ? -6.471 4.853 -21.602 1.00 86.38 174 GLY A C 1
ATOM 1281 O O . GLY A 1 174 ? -6.927 4.199 -22.535 1.00 86.38 174 GLY A O 1
ATOM 1282 N N . GLN A 1 175 ? -6.649 4.500 -20.326 1.00 87.62 175 GLN A N 1
ATOM 1283 C CA . GLN A 1 175 ? -7.437 3.350 -19.877 1.00 87.62 175 GLN A CA 1
ATOM 1284 C C . GLN A 1 175 ? -8.541 3.795 -18.914 1.00 87.62 175 GLN A C 1
ATOM 1286 O O . GLN A 1 175 ? -8.443 4.843 -18.276 1.00 87.62 175 GLN A O 1
ATOM 1291 N N . ASN A 1 176 ? -9.588 2.979 -18.790 1.00 92.06 176 ASN A N 1
ATOM 1292 C CA . ASN A 1 176 ? -10.612 3.195 -17.772 1.00 92.06 176 ASN A CA 1
ATOM 1293 C C . ASN A 1 176 ? -10.046 2.940 -16.370 1.00 92.06 176 ASN A C 1
ATOM 1295 O O . ASN A 1 176 ? -9.193 2.070 -16.180 1.00 92.06 176 ASN A O 1
ATOM 1299 N N . ASP A 1 177 ? -10.577 3.666 -15.385 1.00 93.19 177 ASP A N 1
ATOM 1300 C CA . ASP A 1 177 ? -10.292 3.412 -13.975 1.00 93.19 177 ASP A CA 1
ATOM 1301 C C . ASP A 1 177 ? -10.662 1.958 -13.630 1.00 93.19 177 ASP A C 1
ATOM 1303 O O . ASP A 1 177 ? -11.777 1.502 -13.892 1.00 93.19 177 ASP A O 1
ATOM 1307 N N . ALA A 1 178 ? -9.724 1.229 -13.028 1.00 93.94 178 ALA A N 1
ATOM 1308 C CA . ALA A 1 178 ? -9.911 -0.166 -12.649 1.00 93.94 178 ALA A CA 1
ATOM 1309 C C . ALA A 1 178 ? -9.945 -0.303 -11.128 1.00 93.94 178 ALA A C 1
ATOM 1311 O O . ALA A 1 178 ? -9.058 0.189 -10.431 1.00 93.94 178 ALA A O 1
ATOM 1312 N N . MET A 1 179 ? -10.952 -1.003 -10.614 1.00 95.94 179 MET A N 1
ATOM 1313 C CA . MET A 1 179 ? -11.120 -1.264 -9.190 1.00 95.94 179 MET A CA 1
ATOM 1314 C C . MET A 1 179 ? -11.070 -2.772 -8.950 1.00 95.94 179 MET A C 1
ATOM 1316 O O . MET A 1 179 ? -11.898 -3.515 -9.468 1.00 95.94 179 MET A O 1
ATOM 1320 N N . VAL A 1 180 ? -10.080 -3.224 -8.183 1.00 96.31 180 VAL A N 1
ATOM 1321 C CA . VAL A 1 180 ? -9.782 -4.648 -7.977 1.00 96.31 180 VAL A CA 1
ATOM 1322 C C . VAL A 1 180 ? -9.723 -4.940 -6.482 1.00 96.31 180 VAL A C 1
ATOM 1324 O O . VAL A 1 180 ? -9.080 -4.204 -5.734 1.00 96.31 180 VAL A O 1
ATOM 1327 N N . ALA A 1 181 ? -10.401 -5.995 -6.032 1.00 96.88 181 ALA A N 1
ATOM 1328 C CA . ALA A 1 181 ? -10.278 -6.469 -4.656 1.00 96.88 181 ALA A CA 1
ATOM 1329 C C . ALA A 1 181 ? -8.881 -7.060 -4.427 1.00 96.88 181 ALA A C 1
ATOM 1331 O O . ALA A 1 181 ? -8.374 -7.786 -5.277 1.00 96.88 181 ALA A O 1
ATOM 1332 N N . LEU A 1 182 ? -8.273 -6.756 -3.284 1.00 95.88 182 LEU A N 1
ATOM 1333 C CA . LEU A 1 182 ? -6.991 -7.328 -2.884 1.00 95.88 182 LEU A CA 1
ATOM 1334 C C . LEU A 1 182 ? -7.238 -8.525 -1.978 1.00 95.88 182 LEU A C 1
ATOM 1336 O O . LEU A 1 182 ? -7.925 -8.425 -0.958 1.00 95.88 182 LEU A O 1
ATOM 1340 N N . THR A 1 183 ? -6.639 -9.648 -2.338 1.00 94.75 183 THR A N 1
ATOM 1341 C CA . THR A 1 183 ? -6.606 -10.837 -1.494 1.00 94.75 183 THR A CA 1
ATOM 1342 C C . THR A 1 183 ? -5.622 -10.653 -0.342 1.00 94.75 183 THR A C 1
ATOM 1344 O O . THR A 1 183 ? -4.662 -9.884 -0.424 1.00 94.75 183 THR A O 1
ATOM 1347 N N . GLN A 1 184 ? -5.811 -11.419 0.734 1.00 92.81 184 GLN A N 1
ATOM 1348 C CA . GLN A 1 184 ? -4.849 -11.433 1.835 1.00 92.81 184 GLN A CA 1
ATOM 1349 C C . GLN A 1 184 ? -3.451 -11.849 1.359 1.00 92.81 184 GLN A C 1
ATOM 1351 O O . GLN A 1 184 ? -2.467 -11.287 1.827 1.00 92.81 184 GLN A O 1
ATOM 1356 N N . ALA A 1 185 ? -3.366 -12.785 0.406 1.00 93.44 185 ALA A N 1
ATOM 1357 C CA . ALA A 1 185 ? -2.104 -13.237 -0.171 1.00 93.44 185 ALA A CA 1
ATOM 1358 C C . ALA A 1 185 ? -1.338 -12.077 -0.825 1.00 93.44 185 ALA A C 1
ATOM 1360 O O . ALA A 1 185 ? -0.167 -11.869 -0.512 1.00 93.44 185 ALA A O 1
ATOM 1361 N N . GLU A 1 186 ? -2.010 -11.267 -1.647 1.00 92.19 186 GLU A N 1
ATOM 1362 C CA . GLU A 1 186 ? -1.412 -10.083 -2.280 1.00 92.19 186 GLU A CA 1
ATOM 1363 C C . GLU A 1 186 ? -0.955 -9.040 -1.255 1.00 92.19 186 GLU A C 1
ATOM 1365 O O . GLU A 1 186 ? 0.130 -8.475 -1.388 1.00 92.19 186 GLU A O 1
ATOM 1370 N N . VAL A 1 187 ? -1.749 -8.801 -0.207 1.00 94.00 187 VAL A N 1
ATOM 1371 C CA . VAL A 1 187 ? -1.379 -7.853 0.855 1.00 94.00 187 VAL A CA 1
ATOM 1372 C C . VAL A 1 187 ? -0.201 -8.392 1.670 1.00 94.00 187 VAL A C 1
ATOM 1374 O O . VAL A 1 187 ? 0.714 -7.640 1.984 1.00 94.00 187 VAL A O 1
ATOM 1377 N N . SER A 1 188 ? -0.178 -9.691 1.968 1.00 94.00 188 SER A N 1
ATOM 1378 C CA . SER A 1 188 ? 0.888 -10.347 2.736 1.00 94.00 188 SER A CA 1
ATOM 1379 C C . SER A 1 188 ? 2.183 -10.569 1.960 1.00 94.00 188 SER A C 1
ATOM 1381 O O . SER A 1 188 ? 3.199 -10.906 2.566 1.00 94.00 188 SER A O 1
ATOM 1383 N N . ALA A 1 189 ? 2.163 -10.392 0.635 1.00 91.69 189 ALA A N 1
ATOM 1384 C CA . ALA A 1 189 ? 3.350 -10.577 -0.178 1.00 91.69 189 ALA A CA 1
ATOM 1385 C C . ALA A 1 189 ? 4.474 -9.626 0.286 1.00 91.69 189 ALA A C 1
ATOM 1387 O O . ALA A 1 189 ? 4.214 -8.477 0.673 1.00 91.69 189 ALA A O 1
ATOM 1388 N N . PRO A 1 190 ? 5.736 -10.085 0.265 1.00 87.38 190 PRO A N 1
ATOM 1389 C CA . PRO A 1 190 ? 6.859 -9.230 0.599 1.00 87.38 190 PRO A CA 1
ATOM 1390 C C . PRO A 1 190 ? 7.023 -8.108 -0.434 1.00 87.38 190 PRO A C 1
ATOM 1392 O O . PRO A 1 190 ? 6.371 -8.057 -1.487 1.00 87.38 190 PRO A O 1
ATOM 1395 N N . GLY A 1 191 ? 7.913 -7.174 -0.110 1.00 78.12 191 GLY A N 1
ATOM 1396 C CA . GLY A 1 191 ? 8.252 -6.089 -1.014 1.00 78.12 191 GLY A CA 1
ATOM 1397 C C . GLY A 1 191 ? 8.838 -6.626 -2.329 1.00 78.12 191 GLY A C 1
ATOM 1398 O O . GLY A 1 191 ? 9.411 -7.714 -2.351 1.00 78.12 191 GLY A O 1
ATOM 1399 N N . PRO A 1 192 ? 8.693 -5.880 -3.435 1.00 82.00 192 PRO A N 1
ATOM 1400 C CA . PRO A 1 192 ? 8.119 -4.536 -3.497 1.00 82.00 192 PRO A CA 1
ATOM 1401 C C . PRO A 1 192 ? 6.643 -4.498 -3.947 1.00 82.00 192 PRO A C 1
ATOM 1403 O O . PRO A 1 192 ? 6.048 -3.421 -3.996 1.00 82.00 192 PRO A O 1
ATOM 1406 N N . LYS A 1 193 ? 6.058 -5.654 -4.297 1.00 81.81 193 LYS A N 1
ATOM 1407 C CA . LYS A 1 193 ? 4.707 -5.761 -4.880 1.00 81.81 193 LYS A CA 1
ATOM 1408 C C . LYS A 1 193 ? 3.595 -5.879 -3.833 1.00 81.81 193 LYS A C 1
ATOM 1410 O O . LYS A 1 193 ? 2.470 -5.486 -4.127 1.00 81.81 193 LYS A O 1
ATOM 1415 N N . GLY A 1 194 ? 3.896 -6.410 -2.648 1.00 89.44 194 GLY A N 1
ATOM 1416 C CA . GLY A 1 194 ? 2.920 -6.537 -1.568 1.00 89.44 194 GLY A CA 1
ATOM 1417 C C . GLY A 1 194 ? 2.978 -5.418 -0.531 1.00 89.44 194 GLY A C 1
ATOM 1418 O O . GLY A 1 194 ? 3.649 -4.400 -0.708 1.00 89.44 194 GLY A O 1
ATOM 1419 N N . PHE A 1 195 ? 2.251 -5.629 0.565 1.00 94.50 195 PHE A N 1
ATOM 1420 C CA . PHE A 1 195 ? 2.003 -4.663 1.638 1.00 94.50 195 PHE A CA 1
ATOM 1421 C C . PHE A 1 195 ? 2.191 -5.303 3.020 1.00 94.50 195 PHE A C 1
ATOM 1423 O O . PHE A 1 195 ? 1.505 -4.932 3.971 1.00 94.50 195 PHE A O 1
ATOM 1430 N N . ALA A 1 196 ? 3.104 -6.273 3.148 1.00 94.69 196 ALA A N 1
ATOM 1431 C CA . ALA A 1 196 ? 3.260 -7.064 4.370 1.00 94.69 196 ALA A CA 1
ATOM 1432 C C . ALA A 1 196 ? 3.455 -6.202 5.631 1.00 94.69 196 ALA A C 1
ATOM 1434 O O . ALA A 1 196 ? 2.885 -6.503 6.677 1.00 94.69 196 ALA A O 1
ATOM 1435 N N . GLY A 1 197 ? 4.184 -5.083 5.525 1.00 95.00 197 GLY A N 1
ATOM 1436 C CA . GLY A 1 197 ? 4.367 -4.141 6.638 1.00 95.00 197 GLY A CA 1
ATOM 1437 C C . GLY A 1 197 ? 3.098 -3.398 7.073 1.00 95.00 197 GLY A C 1
ATOM 1438 O O . GLY A 1 197 ? 3.083 -2.795 8.138 1.00 95.00 197 GLY A O 1
ATOM 1439 N N . CYS A 1 198 ? 2.031 -3.446 6.276 1.00 96.12 198 CYS A N 1
ATOM 1440 C CA . CYS A 1 198 ? 0.727 -2.863 6.584 1.00 96.12 198 CYS A CA 1
ATOM 1441 C C . CYS A 1 198 ? -0.222 -3.859 7.262 1.00 96.12 198 CYS A C 1
ATOM 1443 O O . CYS A 1 198 ? -1.356 -3.501 7.581 1.00 96.12 198 CYS A O 1
ATOM 1445 N N . LEU A 1 199 ? 0.194 -5.109 7.472 1.00 95.94 199 LEU A N 1
ATOM 1446 C CA . LEU A 1 199 ? -0.585 -6.075 8.237 1.00 95.94 199 LEU A CA 1
ATOM 1447 C C . LEU A 1 199 ? -0.284 -5.948 9.739 1.00 95.94 199 LEU A C 1
ATOM 1449 O O . LEU A 1 199 ? 0.848 -5.631 10.116 1.00 95.94 199 LEU A O 1
ATOM 1453 N N . PRO A 1 200 ? -1.272 -6.216 10.614 1.00 93.56 200 PRO A N 1
ATOM 1454 C CA . PRO A 1 200 ? -1.016 -6.345 12.040 1.00 93.56 200 PRO A CA 1
ATOM 1455 C C . PRO A 1 200 ? 0.039 -7.428 12.271 1.00 93.56 200 PRO A C 1
ATOM 1457 O O . PRO A 1 200 ? -0.067 -8.526 11.723 1.00 93.56 200 PRO A O 1
ATOM 1460 N N . GLN A 1 201 ? 1.051 -7.127 13.083 1.00 82.19 201 GLN A N 1
ATOM 1461 C CA . GLN A 1 201 ? 2.014 -8.137 13.510 1.00 82.19 201 GLN A CA 1
ATOM 1462 C C . GLN A 1 201 ? 1.263 -9.186 14.331 1.00 82.19 201 GLN A C 1
ATOM 1464 O O . GLN A 1 201 ? 0.565 -8.839 15.286 1.00 82.19 201 GLN A O 1
ATOM 1469 N N . GLN A 1 202 ? 1.380 -10.461 13.964 1.00 64.88 202 GLN A N 1
ATOM 1470 C CA . GLN A 1 202 ? 0.844 -11.523 14.806 1.00 64.88 202 GLN A CA 1
ATOM 1471 C C . GLN A 1 202 ? 1.649 -11.527 16.106 1.00 64.88 202 GLN A C 1
ATOM 1473 O O . GLN A 1 202 ? 2.868 -11.694 16.077 1.00 64.88 202 GLN A O 1
ATOM 1478 N N . GLN A 1 203 ? 0.990 -11.301 17.246 1.00 52.38 203 GLN A N 1
ATOM 1479 C CA . GLN A 1 203 ? 1.642 -11.551 18.527 1.00 52.38 203 GLN A CA 1
ATOM 1480 C C . GLN A 1 203 ? 2.032 -13.033 18.569 1.00 52.38 203 GLN A C 1
ATOM 1482 O O . GLN A 1 203 ? 1.184 -13.876 18.262 1.00 52.38 203 GLN A O 1
ATOM 1487 N N . PRO A 1 204 ? 3.279 -13.371 18.940 1.00 39.78 204 PRO A N 1
ATOM 1488 C CA . PRO A 1 204 ? 3.632 -14.750 19.219 1.00 39.78 204 PRO A CA 1
ATOM 1489 C C . PRO A 1 204 ? 2.667 -15.280 20.278 1.00 39.78 204 PRO A C 1
ATOM 1491 O O . PRO A 1 204 ? 2.530 -14.679 21.347 1.00 39.78 204 PRO A O 1
ATOM 1494 N N . THR A 1 205 ? 1.974 -16.375 19.979 1.00 41.12 205 THR A N 1
ATOM 1495 C CA . THR A 1 205 ? 1.312 -17.177 21.008 1.00 41.12 205 THR A CA 1
ATOM 1496 C C . THR A 1 205 ? 2.384 -17.612 22.001 1.00 41.12 205 THR A C 1
ATOM 1498 O O . THR A 1 205 ? 3.292 -18.351 21.619 1.00 41.12 205 THR A O 1
ATOM 1501 N N . GLN A 1 206 ? 2.315 -17.080 23.224 1.00 33.56 206 GLN A N 1
ATOM 1502 C CA . GLN A 1 206 ? 3.080 -17.590 24.363 1.00 33.56 206 GLN A CA 1
ATOM 1503 C C . GLN A 1 206 ? 2.491 -18.910 24.847 1.00 33.56 206 GLN A C 1
ATOM 1505 O O . GLN A 1 206 ? 1.246 -19.051 24.774 1.00 33.56 206 GLN A O 1
#

pLDDT: mean 79.84, std 22.45, range [27.61, 98.56]

Foldseek 3Di:
DDDDDDDDDDDDDDDDDDDDDDDDDDDDDDDDPPPPPPCPPDPDPDDPLRVVVVVLLVQLLVLLLVQQVPFDWDKDQDDDVPGPDQRKIKTKDKDRKDWDKDKDADPDLQFRIKIKIKIWMWMFMDMDSDRVVNVPDDTDPVRTAWTKIKIWMWTDRSDFIATDWMWMWIDGPPDDIDIDTDDPCQ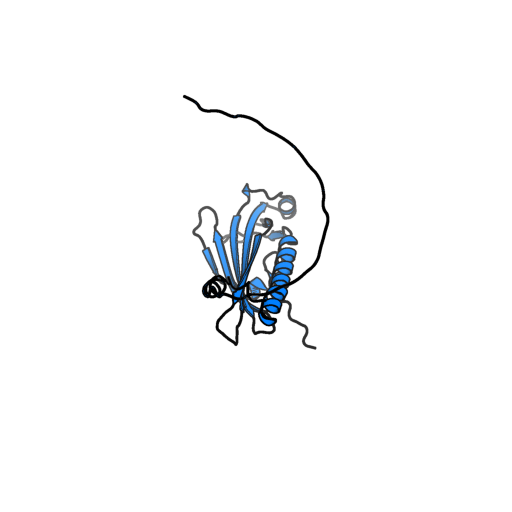QCDHPDRHRVSNGRDPDPDD

Nearest PDB structures (foldseek):
  8bux-assembly1_A  TM=4.638E-01  e=4.589E+00  Homo sapiens
  6v81-assembly1_A  TM=3.636E-01  e=7.693E+00  Escherichia coli BW25113

Solvent-accessible surface area (backbone atoms only — not comparable to full-atom values): 12626 Å² total; per-residue (Å²): 138,89,86,82,88,80,82,89,81,85,88,81,84,83,86,88,91,82,88,77,89,82,90,85,90,82,88,80,84,89,88,83,86,75,80,78,82,74,70,74,73,67,82,72,75,72,51,74,65,54,48,52,53,51,56,57,48,49,51,29,51,49,39,23,48,52,46,57,66,65,48,62,66,47,73,46,82,37,64,60,92,95,49,88,81,58,74,30,12,27,25,40,35,66,51,86,56,49,73,47,79,47,78,44,79,49,94,42,86,66,40,37,29,40,37,37,40,41,36,41,35,35,40,27,49,49,75,26,74,37,64,68,58,17,68,67,58,78,90,50,83,89,28,58,52,30,49,33,39,37,43,40,35,30,39,24,55,85,83,51,67,39,83,75,50,32,35,36,40,38,44,32,87,99,52,74,76,42,79,44,80,44,52,69,67,54,39,56,28,59,81,69,85,29,42,40,42,55,44,64,78,79,74,79,86,125

Mean predicted aligned error: 13.75 Å

Sequence (206 aa):
MPAHSGNAPMRSTRRPPHSALTIATTAVLACAALAACNKTAAPSQPTAAAQQANDSFAAITTACTQFLAAREAHVDPFSEPGTQGSGTWAKTGYSPALVQPEVNATESPVTPFVGKIVIKDNEARATAATEAEAKAITLTPAHLLSNRTHTLVYSFDGKQWRWQNGQRLTKAPGQNDAMVALTQAEVSAPGPKGFAGCLPQQQPTQ